Protein AF-A0A554JCH6-F1 (afdb_monomer_lite)

Sequence (199 aa):
MIERAHYLDRLASRLEIAEAVLRQELERRQPAADQSSRQFKAQNYGQGSTQPGQSQSGQSQTRQSPTSQSQSGQSQSGQSQLTNNRSTSQKLSINETIYGLMELNPGLRQMEPDLFKSLNQSYNGSKADLIFRLKLRYPALSEAEAKAEFVLLVSRYRAKRQEQRQAEYATKIQQAEAQGDIAAVKGLLAEFQNLLKAD

Secondary structure (DSSP, 8-state):
-HHHHHHHHHHHHHHHHHHHHHHHHHHHHS--TTSSSSSS-------------------------------------------------PPPPHHHHHHHHHHH-THHHHHSHHHHHHHHHHHGGGHHHHHHHHHHHSTT--HHHHHHHHHHHHHHHHHHHHHHHHHHHHHHHHHHHHTT-HHHHHHHHHHHHHHHHH-

Foldseek 3Di:
DVVVVVVVVVVVVVVVVVVVVVVVVVVVPPPPPPDPPPPPDDDDDDDDDDDDDDDDDDDDDDDDDDDDDDDDDDDDDDPPPPPPPPVPLVPDDLLLLLQLLCVVPVVVCVVPVPSNVVSCVVCVVVNVVSVVSNCVVDVDQDPVNSVVVNVVSVVVVVVVVLVVVVVVLVVQLVVCVVVVNPVSNVVSVVVNVVVVVVD

Radius of gyration: 29.89 Å; chains: 1; bounding box: 61×66×82 Å

Organism: NCBI:txid2017150

Structure (mmCIF, N/CA/C/O backbone):
data_AF-A0A554JCH6-F1
#
_entry.id   AF-A0A554JCH6-F1
#
loop_
_atom_site.group_PDB
_atom_site.id
_atom_site.type_symbol
_atom_site.label_atom_id
_atom_site.label_alt_id
_atom_site.label_comp_id
_atom_site.label_asym_id
_atom_site.label_entity_id
_atom_site.label_seq_id
_atom_site.pdbx_PDB_ins_code
_atom_site.Cartn_x
_atom_site.Cartn_y
_atom_site.Cartn_z
_atom_site.occupancy
_atom_site.B_iso_or_equiv
_atom_site.auth_seq_id
_atom_site.auth_comp_id
_atom_site.auth_asym_id
_atom_site.auth_atom_id
_atom_site.pdbx_PDB_model_num
ATOM 1 N N . MET A 1 1 ? -25.595 17.278 19.415 1.00 49.34 1 MET A N 1
ATOM 2 C CA . MET A 1 1 ? -25.016 17.790 18.144 1.00 49.34 1 MET A CA 1
ATOM 3 C C . MET A 1 1 ? -23.709 18.565 18.335 1.00 49.34 1 MET A C 1
ATOM 5 O O . MET A 1 1 ? -22.865 18.467 17.457 1.00 49.34 1 MET A O 1
ATOM 9 N N . ILE A 1 2 ? -23.501 19.275 19.452 1.00 50.19 2 ILE A N 1
ATOM 10 C CA . ILE A 1 2 ? -22.300 20.102 19.702 1.00 50.19 2 ILE A CA 1
ATOM 11 C C . ILE A 1 2 ? -21.003 19.266 19.833 1.00 50.19 2 ILE A C 1
ATOM 13 O O . ILE A 1 2 ? -19.959 19.661 19.326 1.00 50.19 2 ILE A O 1
ATOM 17 N N . GLU A 1 3 ? -21.061 18.051 20.389 1.00 46.12 3 GLU A N 1
ATOM 18 C CA . GLU A 1 3 ? -19.874 17.183 20.544 1.00 46.12 3 GLU A CA 1
ATOM 19 C C . GLU A 1 3 ? -19.289 16.671 19.219 1.00 46.12 3 GLU A C 1
ATOM 21 O O . GLU A 1 3 ? -18.076 16.504 19.097 1.00 46.12 3 GLU A O 1
ATOM 26 N N . ARG A 1 4 ? -20.126 16.490 18.188 1.00 42.38 4 ARG A N 1
ATOM 27 C CA . ARG A 1 4 ? -19.676 16.036 16.863 1.00 42.38 4 ARG A CA 1
ATOM 28 C C . ARG A 1 4 ? -18.858 17.111 16.145 1.00 42.38 4 ARG A C 1
ATOM 30 O O . ARG A 1 4 ? -17.897 16.777 15.462 1.00 42.38 4 ARG A O 1
ATOM 37 N N . ALA A 1 5 ? -19.203 18.385 16.335 1.00 44.19 5 ALA A N 1
ATOM 38 C CA . ALA A 1 5 ? -18.444 19.505 15.783 1.00 44.19 5 ALA A CA 1
ATOM 39 C C . ALA A 1 5 ? -17.058 19.607 16.442 1.00 44.19 5 ALA A C 1
ATOM 41 O O . ALA A 1 5 ? -16.053 19.660 15.744 1.00 44.19 5 ALA A O 1
ATOM 42 N N . HIS A 1 6 ? -16.984 19.492 17.772 1.00 49.53 6 HIS A N 1
ATOM 43 C CA . HIS A 1 6 ? -15.708 19.512 18.500 1.00 49.53 6 HIS A CA 1
ATOM 44 C C . HIS A 1 6 ? -14.815 18.288 18.251 1.00 49.53 6 HIS A C 1
ATOM 46 O O . HIS A 1 6 ? -13.602 18.354 18.470 1.00 49.53 6 HIS A O 1
ATOM 52 N N . TYR A 1 7 ? -15.394 17.160 17.839 1.00 48.16 7 TYR A N 1
ATOM 53 C CA . TYR A 1 7 ? -14.641 15.973 17.439 1.00 48.16 7 TYR A CA 1
ATOM 54 C C . TYR A 1 7 ? -14.037 16.131 16.036 1.00 48.16 7 TYR A C 1
ATOM 56 O O . TYR A 1 7 ? -12.866 15.813 15.832 1.00 48.16 7 TYR A O 1
ATOM 64 N N . LEU A 1 8 ? -14.806 16.683 15.091 1.00 49.38 8 LEU A N 1
ATOM 65 C CA . LEU A 1 8 ? -14.328 16.972 13.738 1.00 49.38 8 LEU A CA 1
ATOM 66 C C . LEU A 1 8 ? -13.255 18.068 13.730 1.00 49.38 8 LEU A C 1
ATOM 68 O O . LEU A 1 8 ? -12.258 17.910 13.034 1.00 49.38 8 LEU A O 1
ATOM 72 N N . ASP A 1 9 ? -13.389 19.096 14.571 1.00 53.50 9 ASP A N 1
ATOM 73 C CA . ASP A 1 9 ? -12.358 20.130 14.747 1.00 53.50 9 ASP A CA 1
ATOM 74 C C . ASP A 1 9 ? -11.046 19.546 15.288 1.00 53.50 9 ASP A C 1
ATOM 76 O O . ASP A 1 9 ? -9.964 19.832 14.781 1.00 53.50 9 ASP A O 1
ATOM 80 N N . ARG A 1 10 ? -11.123 18.644 16.276 1.00 62.31 10 ARG A N 1
ATOM 81 C CA . ARG A 1 10 ? -9.929 17.975 16.819 1.00 62.31 10 ARG A CA 1
ATOM 82 C C . ARG A 1 10 ? -9.265 17.034 15.816 1.00 62.31 10 ARG A C 1
ATOM 84 O O . ARG A 1 10 ? -8.045 16.878 15.853 1.00 62.31 10 ARG A O 1
ATOM 91 N N . LEU A 1 11 ? -10.040 16.406 14.933 1.00 58.53 11 LEU A N 1
ATOM 92 C CA . LEU A 1 11 ? -9.505 15.614 13.824 1.00 58.53 11 LEU A CA 1
ATOM 93 C C . LEU A 1 11 ? -8.851 16.501 12.762 1.00 58.53 11 LEU A C 1
ATOM 95 O O . LEU A 1 11 ? -7.755 16.173 12.315 1.00 58.53 11 LEU A O 1
ATOM 99 N N . ALA A 1 12 ? -9.469 17.632 12.419 1.00 57.91 12 ALA A N 1
ATOM 100 C CA . ALA A 1 12 ? -8.922 18.597 11.472 1.00 57.91 12 ALA A CA 1
ATOM 101 C C . ALA A 1 12 ? -7.589 19.182 11.967 1.00 57.91 12 ALA A C 1
ATOM 103 O O . ALA A 1 12 ? -6.601 19.124 11.240 1.00 57.91 12 ALA A O 1
ATOM 104 N N . SER A 1 13 ? -7.504 19.609 13.234 1.00 64.25 13 SER A N 1
ATOM 105 C CA . SER A 1 13 ? -6.241 20.097 13.813 1.00 64.25 13 SER A CA 1
ATOM 106 C C . SER A 1 13 ? -5.150 19.023 13.858 1.00 64.25 13 SER A C 1
ATOM 108 O O . SER A 1 13 ? -3.970 19.323 13.704 1.00 64.25 13 SER A O 1
ATOM 110 N N . ARG A 1 14 ? -5.509 17.747 14.050 1.00 60.59 14 ARG A N 1
ATOM 111 C CA . ARG A 1 14 ? -4.538 16.638 14.013 1.00 60.59 14 ARG A CA 1
ATOM 112 C C . ARG A 1 14 ? -4.030 16.347 12.601 1.00 60.59 14 ARG A C 1
ATOM 114 O O . ARG A 1 14 ? -2.859 16.009 12.449 1.00 60.59 14 ARG A O 1
ATOM 121 N N . LEU A 1 15 ? -4.890 16.492 11.596 1.00 59.75 15 LEU A N 1
ATOM 122 C CA . LEU A 1 15 ? -4.536 16.384 10.180 1.00 59.75 15 LEU A CA 1
ATOM 123 C C . LEU A 1 15 ? -3.612 17.524 9.742 1.00 59.75 15 LEU A C 1
ATOM 125 O O . LEU A 1 15 ? -2.615 17.270 9.076 1.00 59.75 15 LEU A O 1
ATOM 129 N N . GLU A 1 16 ? -3.885 18.747 10.188 1.00 64.69 16 GLU A N 1
ATOM 130 C CA . GLU A 1 16 ? -3.065 19.925 9.893 1.00 64.69 16 GLU A CA 1
ATOM 131 C C . GLU A 1 16 ? -1.655 19.812 10.502 1.00 64.69 16 GLU A C 1
ATOM 133 O O . GLU A 1 16 ? -0.655 20.086 9.837 1.00 64.69 16 GLU A O 1
ATOM 138 N N . ILE A 1 17 ? -1.547 19.300 11.735 1.00 64.56 17 ILE A N 1
ATOM 139 C CA . ILE A 1 17 ? -0.251 19.005 12.367 1.00 64.56 17 ILE A CA 1
ATOM 140 C C . ILE A 1 17 ? 0.496 17.907 11.596 1.00 64.56 17 ILE A C 1
ATOM 142 O O . ILE A 1 17 ? 1.704 18.017 11.385 1.00 64.56 17 ILE A O 1
ATOM 146 N N . ALA A 1 18 ? -0.204 16.860 11.149 1.00 54.81 18 ALA A N 1
ATOM 147 C CA . ALA A 1 18 ? 0.405 15.793 10.361 1.00 54.81 18 ALA A CA 1
ATOM 148 C C . ALA A 1 18 ? 0.919 16.306 9.005 1.00 54.81 18 ALA A C 1
ATOM 150 O O . ALA A 1 18 ? 2.037 15.971 8.620 1.00 54.81 18 ALA A O 1
ATOM 151 N N . GLU A 1 19 ? 0.164 17.169 8.317 1.00 64.88 19 GLU A N 1
ATOM 152 C CA . GLU A 1 19 ? 0.610 17.830 7.085 1.00 64.88 19 GLU A CA 1
ATOM 153 C C . GLU A 1 19 ? 1.825 18.735 7.313 1.00 64.88 19 GLU A C 1
ATOM 155 O O . GLU A 1 19 ? 2.757 18.716 6.507 1.00 64.88 19 GLU A O 1
ATOM 160 N N . ALA A 1 20 ? 1.856 19.495 8.411 1.00 65.00 20 ALA A N 1
ATOM 161 C CA . ALA A 1 20 ? 2.988 20.356 8.747 1.00 65.00 20 ALA A CA 1
ATOM 162 C C . ALA A 1 20 ? 4.275 19.546 8.978 1.00 65.00 20 ALA A C 1
ATOM 164 O O . ALA A 1 20 ? 5.337 19.910 8.471 1.00 65.00 20 ALA A O 1
ATOM 165 N N . VAL A 1 21 ? 4.175 18.408 9.670 1.00 64.44 21 VAL A N 1
ATOM 166 C CA . VAL A 1 21 ? 5.303 17.485 9.875 1.00 64.44 21 VAL A CA 1
ATOM 167 C C . VAL A 1 21 ? 5.759 16.871 8.549 1.00 64.44 21 VAL A C 1
ATOM 169 O O . VAL A 1 21 ? 6.958 16.789 8.287 1.00 64.44 21 VAL A O 1
ATOM 172 N N . LEU A 1 22 ? 4.822 16.495 7.676 1.00 58.88 22 LEU A N 1
ATOM 173 C CA . LEU A 1 22 ? 5.131 15.913 6.367 1.00 58.88 22 LEU A CA 1
ATOM 174 C C . LEU A 1 22 ? 5.808 16.927 5.432 1.00 58.88 22 LEU A C 1
ATOM 176 O O . LEU A 1 22 ? 6.749 16.570 4.724 1.00 58.88 22 LEU A O 1
ATOM 180 N N . ARG A 1 23 ? 5.387 18.199 5.469 1.00 65.88 23 ARG A N 1
ATOM 181 C CA . ARG A 1 23 ? 6.059 19.306 4.766 1.00 65.88 23 ARG A CA 1
ATOM 182 C C . ARG A 1 23 ? 7.461 19.558 5.308 1.00 65.88 23 ARG A C 1
ATOM 184 O O . ARG A 1 23 ? 8.392 19.664 4.518 1.00 65.88 23 ARG A O 1
ATOM 191 N N . GLN A 1 24 ? 7.626 19.581 6.629 1.00 59.53 24 GLN A N 1
ATOM 192 C CA . GLN A 1 24 ? 8.930 19.779 7.262 1.00 59.53 24 GLN A CA 1
ATOM 193 C C . GLN A 1 24 ? 9.909 18.642 6.926 1.00 59.53 24 GLN A C 1
ATOM 195 O O . GLN A 1 24 ? 11.095 18.877 6.699 1.00 59.53 24 GLN A O 1
ATOM 200 N N . GLU A 1 25 ? 9.419 17.406 6.848 1.00 58.97 25 GLU A N 1
ATOM 201 C CA . GLU A 1 25 ? 10.221 16.247 6.455 1.00 58.97 25 GLU A CA 1
ATOM 202 C C . GLU A 1 25 ? 10.538 16.245 4.948 1.00 58.97 25 GLU A C 1
ATOM 204 O O . GLU A 1 25 ? 11.639 15.868 4.547 1.00 58.97 25 GLU A O 1
ATOM 209 N N . LEU A 1 26 ? 9.622 16.728 4.101 1.00 60.12 26 LEU A N 1
ATOM 210 C CA . LEU A 1 26 ? 9.871 16.948 2.671 1.00 60.12 26 LEU A CA 1
ATOM 211 C C . LEU A 1 26 ? 10.917 18.043 2.422 1.00 60.12 26 LEU A C 1
ATOM 213 O O . LEU A 1 26 ? 11.788 17.857 1.576 1.00 60.12 26 LEU A O 1
ATOM 217 N N . GLU A 1 27 ? 10.879 19.142 3.176 1.00 65.62 27 GLU A N 1
ATOM 218 C CA . GLU A 1 27 ? 11.890 20.207 3.127 1.00 65.62 27 GLU A CA 1
ATOM 219 C C . GLU A 1 27 ? 13.260 19.712 3.607 1.00 65.62 27 GLU A C 1
ATOM 221 O O . GLU A 1 27 ? 14.276 20.020 2.990 1.00 65.62 27 GLU A O 1
ATOM 226 N N . ARG A 1 28 ? 13.303 18.869 4.647 1.00 62.00 28 ARG A N 1
ATOM 227 C CA . ARG A 1 28 ? 14.545 18.224 5.115 1.00 62.00 28 ARG A CA 1
ATOM 228 C C . ARG A 1 28 ? 15.130 17.222 4.123 1.00 62.00 28 ARG A C 1
ATOM 230 O O . ARG A 1 28 ? 16.330 16.960 4.160 1.00 62.00 28 ARG A O 1
ATOM 237 N N . ARG A 1 29 ? 14.291 16.639 3.264 1.00 54.31 29 ARG A N 1
ATOM 238 C CA . ARG A 1 29 ? 14.684 15.646 2.254 1.00 54.31 29 ARG A CA 1
ATOM 239 C C . ARG A 1 29 ? 14.951 16.242 0.876 1.00 54.31 29 ARG A C 1
ATOM 241 O O . ARG A 1 29 ? 15.409 15.505 0.004 1.00 54.31 29 ARG A O 1
ATOM 248 N N . GLN A 1 30 ? 14.719 17.540 0.664 1.00 44.84 30 GLN A N 1
ATOM 249 C CA . GLN A 1 30 ? 15.287 18.214 -0.498 1.00 44.84 30 GLN A CA 1
ATOM 250 C C . GLN A 1 30 ? 16.807 18.310 -0.298 1.00 44.84 30 GLN A C 1
ATOM 252 O O . GLN A 1 30 ? 17.257 18.927 0.669 1.00 44.84 30 GLN A O 1
ATOM 257 N N . PRO A 1 31 ? 17.633 17.699 -1.168 1.00 45.41 31 PRO A N 1
ATOM 258 C CA . PRO A 1 31 ? 19.061 17.959 -1.132 1.00 45.41 31 PRO A CA 1
ATOM 259 C C . PRO A 1 31 ? 19.278 19.451 -1.389 1.00 45.41 31 PRO A C 1
ATOM 261 O O . PRO A 1 31 ? 18.594 20.040 -2.227 1.00 45.41 31 PRO A O 1
ATOM 264 N N . ALA A 1 32 ? 20.236 20.047 -0.681 1.00 47.03 32 ALA A N 1
ATOM 265 C CA . ALA A 1 32 ? 20.729 21.400 -0.908 1.00 47.03 32 ALA A CA 1
ATOM 266 C C . ALA A 1 32 ? 21.364 21.519 -2.307 1.00 47.03 32 ALA A C 1
ATOM 268 O O . ALA A 1 32 ? 22.576 21.627 -2.462 1.00 47.03 32 ALA A O 1
ATOM 269 N N . ALA A 1 33 ? 20.545 21.480 -3.349 1.00 44.91 33 ALA A N 1
ATOM 270 C CA . ALA A 1 33 ? 20.934 21.713 -4.724 1.00 44.91 33 ALA A CA 1
ATOM 271 C C . ALA A 1 33 ? 20.743 23.196 -5.055 1.00 44.91 33 ALA A C 1
ATOM 273 O O . ALA A 1 33 ? 20.088 23.511 -6.035 1.00 44.91 33 ALA A O 1
ATOM 274 N N . ASP A 1 34 ? 21.260 24.107 -4.218 1.00 48.03 34 ASP A N 1
ATOM 275 C CA . ASP A 1 34 ? 21.338 25.523 -4.608 1.00 48.03 34 ASP A CA 1
ATOM 276 C C . ASP A 1 34 ? 22.310 26.395 -3.789 1.00 48.03 34 ASP A C 1
ATOM 278 O O . ASP A 1 34 ? 22.085 27.588 -3.588 1.00 48.03 34 ASP A O 1
ATOM 282 N N . GLN A 1 35 ? 23.436 25.837 -3.323 1.00 42.41 35 GLN A N 1
ATOM 283 C CA . GLN A 1 35 ? 24.509 26.664 -2.734 1.00 42.41 35 GLN A CA 1
ATOM 284 C C . GLN A 1 35 ? 25.895 26.524 -3.378 1.00 42.41 35 GLN A C 1
ATOM 286 O O . GLN A 1 35 ? 26.780 27.312 -3.056 1.00 42.41 35 GLN A O 1
ATOM 291 N N . SER A 1 36 ? 26.096 25.642 -4.363 1.00 38.41 36 SER A N 1
ATOM 292 C CA . SER A 1 36 ? 27.408 25.508 -5.031 1.00 38.41 36 SER A CA 1
ATOM 293 C C . SER A 1 36 ? 27.549 26.241 -6.372 1.00 38.41 36 SER A C 1
ATOM 295 O O . SER A 1 36 ? 28.627 26.208 -6.957 1.00 38.41 36 SER A O 1
ATOM 297 N N . SER A 1 37 ? 26.531 26.971 -6.844 1.00 40.47 37 SER A N 1
ATOM 298 C CA . SER A 1 37 ? 26.585 27.651 -8.156 1.00 40.47 37 SER A CA 1
ATOM 299 C C . SER A 1 37 ? 26.786 29.173 -8.104 1.00 40.47 37 SER A C 1
ATOM 301 O O . SER A 1 37 ? 26.811 29.813 -9.152 1.00 40.47 37 SER A O 1
ATOM 303 N N . ARG A 1 38 ? 26.970 29.789 -6.923 1.00 42.91 38 ARG A N 1
ATOM 304 C CA . ARG A 1 38 ? 27.148 31.257 -6.793 1.00 42.91 38 ARG A CA 1
ATOM 305 C C . ARG A 1 38 ? 28.547 31.725 -6.379 1.00 42.91 38 ARG A C 1
ATOM 307 O O . ARG A 1 38 ? 28.681 32.850 -5.910 1.00 42.91 38 ARG A O 1
ATOM 314 N N . GLN A 1 39 ? 29.593 30.913 -6.556 1.00 42.75 39 GLN A N 1
ATOM 315 C CA . GLN A 1 39 ? 30.952 31.326 -6.161 1.00 42.75 39 GLN A CA 1
ATOM 316 C C . GLN A 1 39 ? 32.048 31.246 -7.226 1.00 42.75 39 GLN A C 1
ATOM 318 O O . GLN A 1 39 ? 33.177 31.626 -6.941 1.00 42.75 39 GLN A O 1
ATOM 323 N N . PHE A 1 40 ? 31.739 30.898 -8.476 1.00 41.53 40 PHE A N 1
ATOM 324 C CA . PHE A 1 40 ? 32.722 30.998 -9.558 1.00 41.53 40 PHE A CA 1
ATOM 325 C C . PHE A 1 40 ? 32.129 31.651 -10.802 1.00 41.53 40 PHE A C 1
ATOM 327 O O . PHE A 1 40 ? 31.588 30.972 -11.668 1.00 41.53 40 PHE A O 1
ATOM 334 N N . LYS A 1 41 ? 32.250 32.984 -10.860 1.00 41.62 41 LYS A N 1
ATOM 335 C CA . LYS A 1 41 ? 32.595 33.811 -12.039 1.00 41.62 41 LYS A CA 1
ATOM 336 C C . LYS A 1 41 ? 32.189 35.264 -11.783 1.00 41.62 41 LYS A C 1
ATOM 338 O O . LYS A 1 41 ? 31.263 35.796 -12.380 1.00 41.62 41 LYS A O 1
ATOM 343 N N . ALA A 1 42 ? 32.923 35.918 -10.890 1.00 41.62 42 ALA A N 1
ATOM 344 C CA . ALA A 1 42 ? 33.046 37.366 -10.900 1.00 41.62 42 ALA A CA 1
ATOM 345 C C . ALA A 1 42 ? 34.483 37.678 -11.308 1.00 41.62 42 ALA A C 1
ATOM 347 O O . ALA A 1 42 ? 35.349 37.790 -10.451 1.00 41.62 42 ALA A O 1
ATOM 348 N N . GLN A 1 43 ? 34.738 37.721 -12.615 1.00 41.22 43 GLN A N 1
ATOM 349 C CA . GLN A 1 43 ? 35.812 38.513 -13.207 1.00 41.22 43 GLN A CA 1
ATOM 350 C C . GLN A 1 43 ? 35.705 38.487 -14.735 1.00 41.22 43 GLN A C 1
ATOM 352 O O . GLN A 1 43 ? 35.534 37.434 -15.343 1.00 41.22 43 GLN A O 1
ATOM 357 N N . ASN A 1 44 ? 35.895 39.679 -15.293 1.00 38.28 44 ASN A N 1
ATOM 358 C CA . ASN A 1 44 ? 36.247 40.013 -16.669 1.00 38.28 44 ASN A CA 1
ATOM 359 C C . ASN A 1 44 ? 35.161 40.353 -17.708 1.00 38.28 44 ASN A C 1
ATOM 361 O O . ASN A 1 44 ? 34.618 39.502 -18.398 1.00 38.28 44 ASN A O 1
ATOM 365 N N . TYR A 1 45 ? 35.052 41.684 -17.853 1.00 37.53 45 TYR A N 1
ATOM 366 C CA . TYR A 1 45 ? 34.962 42.517 -19.056 1.00 37.53 45 TYR A CA 1
ATOM 367 C C . TYR A 1 45 ? 33.702 42.494 -19.922 1.00 37.53 45 TYR A C 1
ATOM 369 O O . TYR A 1 45 ? 33.377 41.518 -20.582 1.00 37.53 45 TYR A O 1
ATOM 377 N N . GLY A 1 46 ? 33.168 43.705 -20.106 1.00 34.25 46 GLY A N 1
ATOM 378 C CA . GLY A 1 46 ? 33.127 44.244 -21.465 1.00 34.25 46 GLY A CA 1
ATOM 379 C C . GLY A 1 46 ? 31.778 44.785 -21.905 1.00 34.25 46 GLY A C 1
ATOM 380 O O . GLY A 1 46 ? 30.944 44.057 -22.417 1.00 34.25 46 GLY A O 1
ATOM 381 N N . GLN A 1 47 ? 31.615 46.089 -21.696 1.00 35.31 47 GLN A N 1
ATOM 382 C CA . GLN A 1 47 ? 30.973 47.064 -22.582 1.00 35.31 47 GLN A CA 1
ATOM 383 C C . GLN A 1 47 ? 30.183 46.539 -23.800 1.00 35.31 47 GLN A C 1
ATOM 385 O O . GLN A 1 47 ? 30.744 45.991 -24.739 1.00 35.31 47 GLN A O 1
ATOM 390 N N . GLY A 1 48 ? 28.886 46.860 -23.795 1.00 34.34 48 GLY A N 1
ATOM 391 C CA . GLY A 1 48 ? 28.230 47.726 -24.783 1.00 34.34 48 GLY A CA 1
ATOM 392 C C . GLY A 1 48 ? 28.399 47.433 -26.276 1.00 34.34 48 GLY A C 1
ATOM 393 O O . GLY A 1 48 ? 29.468 47.636 -26.836 1.00 34.34 48 GLY A O 1
ATOM 394 N N . SER A 1 49 ? 27.282 47.165 -26.958 1.00 39.56 49 SER A N 1
ATOM 395 C CA . SER A 1 49 ? 26.643 48.073 -27.938 1.00 39.56 49 SER A CA 1
ATOM 396 C C . SER A 1 49 ? 25.649 47.311 -28.841 1.00 39.56 49 SER A C 1
ATOM 398 O O . SER A 1 49 ? 25.927 46.192 -29.241 1.00 39.56 49 SER A O 1
ATOM 400 N N . THR A 1 50 ? 24.477 47.935 -29.080 1.00 39.94 50 THR A N 1
ATOM 401 C CA . THR A 1 50 ? 23.646 47.977 -30.323 1.00 39.94 50 THR A CA 1
ATOM 402 C C . THR A 1 50 ? 23.456 46.693 -31.159 1.00 39.94 50 THR A C 1
ATOM 404 O O . THR A 1 50 ? 24.420 46.042 -31.513 1.00 39.94 50 THR A O 1
ATOM 407 N N . GLN A 1 51 ? 22.283 46.288 -31.661 1.00 38.94 51 GLN A N 1
ATOM 408 C CA . GLN A 1 51 ? 21.150 47.006 -32.271 1.00 38.94 51 GLN A CA 1
ATOM 409 C C . GLN A 1 51 ? 20.040 45.960 -32.598 1.00 38.94 51 GLN A C 1
ATOM 411 O O . GLN A 1 51 ? 20.337 44.765 -32.625 1.00 38.94 51 GLN A O 1
ATOM 416 N N . PRO A 1 52 ? 18.787 46.364 -32.894 1.00 50.12 52 PRO A N 1
ATOM 417 C CA . PRO A 1 52 ? 17.698 45.467 -33.281 1.00 50.12 52 PRO A CA 1
ATOM 418 C C . PRO A 1 52 ? 17.553 45.367 -34.808 1.00 50.12 52 PRO A C 1
ATOM 420 O O . PRO A 1 52 ? 17.828 46.329 -35.526 1.00 50.12 52 PRO A O 1
ATOM 423 N N . GLY A 1 53 ? 17.037 44.247 -35.323 1.00 32.94 53 GLY A N 1
ATOM 424 C CA . GLY A 1 53 ? 16.684 44.194 -36.739 1.00 32.94 53 GLY A CA 1
ATOM 425 C C . GLY A 1 53 ? 16.195 42.853 -37.279 1.00 32.94 53 GLY A C 1
ATOM 426 O O . GLY A 1 53 ? 16.923 41.872 -37.279 1.00 32.94 53 GLY A O 1
ATOM 427 N N . GLN A 1 54 ? 15.003 42.934 -37.870 1.00 37.34 54 GLN A N 1
ATOM 428 C CA . GLN A 1 54 ? 14.553 42.233 -39.078 1.00 37.34 54 GLN A CA 1
ATOM 429 C C . GLN A 1 54 ? 13.876 40.858 -38.959 1.00 37.34 54 GLN A C 1
ATOM 431 O O . GLN A 1 54 ? 14.473 39.791 -38.894 1.00 37.34 54 GLN A O 1
ATOM 436 N N . SER A 1 55 ? 12.550 40.967 -39.044 1.00 45.69 55 SER A N 1
ATOM 437 C CA . SER A 1 55 ? 11.590 40.175 -39.812 1.00 45.69 55 SER A CA 1
ATOM 438 C C . SER A 1 55 ? 12.159 39.271 -40.914 1.00 45.69 55 SER A C 1
ATOM 440 O O . SER A 1 55 ? 12.876 39.748 -41.789 1.00 45.69 55 SER A O 1
ATOM 442 N N . GLN A 1 56 ? 11.633 38.046 -41.016 1.00 40.34 56 GLN A N 1
ATOM 443 C CA . GLN A 1 56 ? 11.236 37.497 -42.314 1.00 40.34 56 GLN A CA 1
ATOM 444 C C . GLN A 1 56 ? 10.140 36.434 -42.176 1.00 40.34 56 GLN A C 1
ATOM 446 O O . GLN A 1 56 ? 10.274 35.423 -41.494 1.00 40.34 56 GLN A O 1
ATOM 451 N N . SER A 1 57 ? 9.031 36.725 -42.846 1.00 45.59 57 SER A N 1
ATOM 452 C CA . SER A 1 57 ? 7.926 35.842 -43.195 1.00 45.59 57 SER A CA 1
ATOM 453 C C . SER A 1 57 ? 8.353 34.799 -44.232 1.00 45.59 57 SER A C 1
ATOM 455 O O . SER A 1 57 ? 9.020 35.151 -45.202 1.00 45.59 57 SER A O 1
ATOM 457 N N . GLY A 1 58 ? 7.873 33.561 -44.096 1.00 37.03 58 GLY A N 1
ATOM 458 C CA . GLY A 1 58 ? 8.004 32.511 -45.108 1.00 37.03 58 GLY A CA 1
ATOM 459 C C . GLY A 1 58 ? 6.755 31.633 -45.141 1.00 37.03 58 GLY A C 1
ATOM 460 O O . GLY A 1 58 ? 6.401 31.007 -44.150 1.00 37.03 58 GLY A O 1
ATOM 461 N N . GLN A 1 59 ? 6.063 31.676 -46.273 1.00 36.72 59 GLN A N 1
ATOM 462 C CA . GLN A 1 59 ? 4.735 31.146 -46.566 1.00 36.72 59 GLN A CA 1
ATOM 463 C C . GLN A 1 59 ? 4.675 29.622 -46.795 1.00 36.72 59 GLN A C 1
ATOM 465 O O . GLN A 1 59 ? 5.613 29.027 -47.308 1.00 36.72 59 GLN A O 1
ATOM 470 N N . SER A 1 60 ? 3.489 29.075 -46.497 1.00 41.19 60 SER A N 1
ATOM 471 C CA . SER A 1 60 ? 2.665 28.127 -47.277 1.00 41.19 60 SER A CA 1
ATOM 472 C C . SER A 1 60 ? 3.291 26.885 -47.930 1.00 41.19 60 SER A C 1
ATOM 474 O O . SER A 1 60 ? 4.105 27.009 -48.834 1.00 41.19 60 SER A O 1
ATOM 476 N N . GLN A 1 61 ? 2.679 25.714 -47.687 1.00 42.09 61 GLN A N 1
ATOM 477 C CA . GLN A 1 61 ? 2.058 24.926 -48.767 1.00 42.09 61 GLN A CA 1
ATOM 478 C C . GLN A 1 61 ? 1.080 23.855 -48.252 1.00 42.09 61 GLN A C 1
ATOM 480 O O . GLN A 1 61 ? 1.383 23.017 -47.410 1.00 42.09 61 GLN A O 1
ATOM 485 N N . THR A 1 62 ? -0.129 23.945 -48.796 1.00 44.19 62 THR A N 1
ATOM 486 C CA . THR A 1 62 ? -1.244 22.996 -48.797 1.00 44.19 62 THR A CA 1
ATOM 487 C C . THR A 1 62 ? -0.996 21.817 -49.744 1.00 44.19 62 THR A C 1
ATOM 489 O O . THR A 1 62 ? -0.198 21.950 -50.670 1.00 44.19 62 THR A O 1
ATOM 492 N N . ARG A 1 63 ? -1.824 20.763 -49.576 1.00 40.50 63 ARG A N 1
ATOM 493 C CA . ARG A 1 63 ? -2.247 19.672 -50.504 1.00 40.50 63 ARG A CA 1
ATOM 494 C C . ARG A 1 63 ? -1.938 18.292 -49.896 1.00 40.50 63 ARG A C 1
ATOM 496 O O . ARG A 1 63 ? -0.909 18.131 -49.270 1.00 40.50 63 ARG A O 1
ATOM 503 N N . GLN A 1 64 ? -2.740 17.237 -50.016 1.00 38.72 64 GLN A N 1
ATOM 504 C CA . GLN A 1 64 ? -4.023 16.971 -50.667 1.00 38.72 64 GLN A CA 1
ATOM 505 C C . GLN A 1 64 ? -4.513 15.615 -50.123 1.00 38.72 64 GLN A C 1
ATOM 507 O O . GLN A 1 64 ? -3.718 14.692 -49.965 1.00 38.72 64 GLN A O 1
ATOM 512 N N . SER A 1 65 ? -5.812 15.479 -49.871 1.00 46.12 65 SER A N 1
ATOM 513 C CA . SER A 1 65 ? -6.485 14.180 -49.767 1.00 46.12 65 SER A CA 1
ATOM 514 C C . SER A 1 65 ? -6.631 13.558 -51.160 1.00 46.12 65 SER A C 1
ATOM 516 O O . SER A 1 65 ? -6.755 14.296 -52.142 1.00 46.12 65 SER A O 1
ATOM 518 N N . PRO A 1 66 ? -6.747 12.226 -51.244 1.00 50.12 66 PRO A N 1
ATOM 519 C CA . PRO A 1 66 ? -7.796 11.679 -52.094 1.00 50.12 66 PRO A CA 1
ATOM 520 C C . PRO A 1 66 ? -8.600 10.571 -51.407 1.00 50.12 66 PRO A C 1
ATOM 522 O O . PRO A 1 66 ? -8.079 9.577 -50.908 1.00 50.12 66 PRO A O 1
ATOM 525 N N . THR A 1 67 ? -9.912 10.764 -51.453 1.00 42.91 67 THR A N 1
ATOM 526 C CA . THR A 1 67 ? -10.959 9.751 -51.320 1.00 42.91 67 THR A CA 1
ATOM 527 C C . THR A 1 67 ? -11.110 9.014 -52.655 1.00 42.91 67 THR A C 1
ATOM 529 O O . THR A 1 67 ? -11.072 9.683 -53.686 1.00 42.91 67 THR A O 1
ATOM 532 N N . SER A 1 68 ? -11.339 7.692 -52.645 1.00 41.84 68 SER A N 1
ATOM 533 C CA . SER A 1 68 ? -12.256 6.917 -53.529 1.00 41.84 68 SER A CA 1
ATOM 534 C C . SER A 1 68 ? -12.036 5.412 -53.285 1.00 41.84 68 SER A C 1
ATOM 536 O O . SER A 1 68 ? -10.912 4.939 -53.359 1.00 41.84 68 SER A O 1
ATOM 538 N N . GLN A 1 69 ? -13.016 4.703 -52.719 1.00 38.22 69 GLN A N 1
ATOM 539 C CA . GLN A 1 69 ? -14.057 3.886 -53.381 1.00 38.22 69 GLN A CA 1
ATOM 540 C C . GLN A 1 69 ? -13.739 2.375 -53.410 1.00 38.22 69 GLN A C 1
ATOM 542 O O . GLN A 1 69 ? -12.882 1.903 -54.141 1.00 38.22 69 GLN A O 1
ATOM 547 N N . SER A 1 70 ? -14.506 1.659 -52.584 1.00 43.69 70 SER A N 1
ATOM 548 C CA . SER A 1 70 ? -15.234 0.405 -52.825 1.00 43.69 70 SER A CA 1
ATOM 549 C C . SER A 1 70 ? -14.671 -0.666 -53.769 1.00 43.69 70 SER A C 1
ATOM 551 O O . SER A 1 70 ? -14.703 -0.517 -54.987 1.00 43.69 70 SER A O 1
ATOM 553 N N . GLN A 1 71 ? -14.438 -1.859 -53.209 1.00 38.28 71 GLN A N 1
ATOM 554 C CA . GLN A 1 71 ? -14.748 -3.108 -53.903 1.00 38.28 71 GLN A CA 1
ATOM 555 C C . GLN A 1 71 ? -15.265 -4.165 -52.919 1.00 38.28 71 GLN A C 1
ATOM 557 O O . GLN A 1 71 ? -14.617 -4.525 -51.939 1.00 38.28 71 GLN A O 1
ATOM 562 N N . SER A 1 72 ? -16.486 -4.617 -53.182 1.00 47.12 72 SER A N 1
ATOM 563 C CA . SER A 1 72 ? -17.146 -5.771 -52.587 1.00 47.12 72 SER A CA 1
ATOM 564 C C . SER A 1 72 ? -16.501 -7.067 -53.077 1.00 47.12 72 SER A C 1
ATOM 566 O O . SER A 1 72 ? -16.437 -7.298 -54.283 1.00 47.12 72 SER A O 1
ATOM 568 N N . GLY A 1 73 ? -16.099 -7.931 -52.147 1.00 36.22 73 GLY A N 1
ATOM 569 C CA . GLY A 1 73 ? -15.652 -9.296 -52.413 1.00 36.22 73 GLY A CA 1
ATOM 570 C C . GLY A 1 73 ? -16.132 -10.211 -51.294 1.00 36.22 73 GLY A C 1
ATOM 571 O O . GLY A 1 73 ? -15.637 -10.160 -50.173 1.00 36.22 73 GLY A O 1
ATOM 572 N N . GLN A 1 74 ? -17.164 -10.986 -51.600 1.00 39.47 74 GLN A N 1
ATOM 573 C CA . GLN A 1 74 ? -17.810 -11.958 -50.730 1.00 39.47 74 GLN A CA 1
ATOM 574 C C . GLN A 1 74 ? -17.003 -13.269 -50.721 1.00 39.47 74 GLN A C 1
ATOM 576 O O . GLN A 1 74 ? -16.501 -13.684 -51.763 1.00 39.47 74 GLN A O 1
ATOM 581 N N . SER A 1 75 ? -17.029 -13.959 -49.575 1.00 39.44 75 SER A N 1
ATOM 582 C CA . SER A 1 75 ? -16.729 -15.392 -49.370 1.00 39.44 75 SER A CA 1
ATOM 583 C C . SER A 1 75 ? -15.274 -15.783 -49.073 1.00 39.44 75 SER A C 1
ATOM 585 O O . SER A 1 75 ? -14.488 -16.034 -49.973 1.00 39.44 75 SER A O 1
ATOM 587 N N . GLN A 1 76 ? -14.955 -16.010 -47.796 1.00 39.78 76 GLN A N 1
ATOM 588 C CA . GLN A 1 76 ? -14.877 -17.371 -47.245 1.00 39.78 76 GLN A CA 1
ATOM 589 C C . GLN A 1 76 ? -14.647 -17.324 -45.730 1.00 39.78 76 GLN A C 1
ATOM 591 O O . GLN A 1 76 ? -13.876 -16.534 -45.194 1.00 39.78 76 GLN A O 1
ATOM 596 N N . SER A 1 77 ? -15.388 -18.188 -45.053 1.00 46.22 77 SER A N 1
ATOM 597 C CA . SER A 1 77 ? -15.381 -18.476 -43.628 1.00 46.22 77 SER A CA 1
ATOM 598 C C . SER A 1 77 ? -13.999 -18.908 -43.130 1.00 46.22 77 SER A C 1
ATOM 600 O O . SER A 1 77 ? -13.679 -20.092 -43.097 1.00 46.22 77 SER A O 1
ATOM 602 N N . GLY A 1 78 ? -13.200 -17.941 -42.694 1.00 34.78 78 GLY A N 1
ATOM 603 C CA . GLY A 1 78 ? -12.159 -18.137 -41.696 1.00 34.78 78 GLY A CA 1
ATOM 604 C C . GLY A 1 78 ? -12.671 -17.538 -40.399 1.00 34.78 78 GLY A C 1
ATOM 605 O O . GLY A 1 78 ? -12.664 -16.320 -40.236 1.00 34.78 78 GLY A O 1
ATOM 606 N N . GLN A 1 79 ? -13.171 -18.382 -39.501 1.00 37.38 79 GLN A N 1
ATOM 607 C CA . GLN A 1 79 ? -13.597 -18.015 -38.155 1.00 37.38 79 GLN A CA 1
ATOM 608 C C . GLN A 1 79 ? -12.358 -17.650 -37.317 1.00 37.38 79 GLN A C 1
ATOM 610 O O . GLN A 1 79 ? -12.023 -18.316 -36.345 1.00 37.38 79 GLN A O 1
ATOM 615 N N . SER A 1 80 ? -11.655 -16.583 -37.699 1.00 38.00 80 SER A N 1
ATOM 616 C CA . SER A 1 80 ? -10.804 -15.849 -36.778 1.00 38.00 80 SER A CA 1
ATOM 617 C C . SER A 1 80 ? -11.754 -15.194 -35.797 1.00 38.00 80 SER A C 1
ATOM 619 O O . SER A 1 80 ? -12.356 -14.157 -36.082 1.00 38.00 80 SER A O 1
ATOM 621 N N . GLN A 1 81 ? -11.923 -15.845 -34.647 1.00 41.09 81 GLN A N 1
ATOM 622 C CA . GLN A 1 81 ? -12.318 -15.189 -33.414 1.00 41.09 81 GLN A CA 1
ATOM 623 C C . GLN A 1 81 ? -11.312 -14.059 -33.168 1.00 41.09 81 GLN A C 1
ATOM 625 O O . GLN A 1 81 ? -10.355 -14.195 -32.413 1.00 41.09 81 GLN A O 1
ATOM 630 N N . LEU A 1 82 ? -11.529 -12.922 -33.829 1.00 38.53 82 LEU A N 1
ATOM 631 C CA . LEU A 1 82 ? -11.132 -11.629 -33.318 1.00 38.53 82 LEU A CA 1
ATOM 632 C C . LEU A 1 82 ? -11.981 -11.465 -32.068 1.00 38.53 82 LEU A C 1
ATOM 634 O O . LEU A 1 82 ? -13.094 -10.942 -32.095 1.00 38.53 82 LEU A O 1
ATOM 638 N N . THR A 1 83 ? -11.475 -12.048 -30.981 1.00 38.12 83 THR A N 1
ATOM 639 C CA . THR A 1 83 ? -11.892 -11.741 -29.629 1.00 38.12 83 THR A CA 1
ATOM 640 C C . THR A 1 83 ? -12.050 -10.238 -29.586 1.00 38.12 83 THR A C 1
ATOM 642 O O . THR A 1 83 ? -11.112 -9.509 -29.915 1.00 38.12 83 THR A O 1
ATOM 645 N N . ASN A 1 84 ? -13.262 -9.793 -29.263 1.00 30.89 84 ASN A N 1
ATOM 646 C CA . ASN A 1 84 ? -13.552 -8.418 -28.924 1.00 30.89 84 ASN A CA 1
ATOM 647 C C . ASN A 1 84 ? -12.557 -7.994 -27.839 1.00 30.89 84 ASN A C 1
ATOM 649 O O . ASN A 1 84 ? -12.849 -8.092 -26.650 1.00 30.89 84 ASN A O 1
ATOM 653 N N . ASN A 1 85 ? -11.391 -7.493 -28.250 1.00 38.12 85 ASN A N 1
ATOM 654 C CA . ASN A 1 85 ? -10.485 -6.705 -27.442 1.00 38.12 85 ASN A CA 1
ATOM 655 C C . ASN A 1 85 ? -11.171 -5.350 -27.244 1.00 38.12 85 ASN A C 1
ATOM 657 O O . ASN A 1 85 ? -10.660 -4.292 -27.600 1.00 38.12 85 ASN A O 1
ATOM 661 N N . ARG A 1 86 ? -12.320 -5.365 -26.558 1.00 37.06 86 ARG A N 1
ATOM 662 C CA . ARG A 1 86 ? -12.513 -4.413 -25.476 1.00 37.06 86 ARG A CA 1
ATOM 663 C C . ARG A 1 86 ? -11.459 -4.775 -24.446 1.00 37.06 86 ARG A C 1
ATOM 665 O O . ARG A 1 86 ? -11.747 -5.390 -23.426 1.00 37.06 86 ARG A O 1
ATOM 672 N N . SER A 1 87 ? -10.223 -4.392 -24.749 1.00 45.28 87 SER A N 1
ATOM 673 C CA . SER A 1 87 ? -9.202 -4.158 -23.760 1.00 45.28 87 SER A CA 1
ATOM 674 C C . SER A 1 87 ? -9.790 -3.063 -22.888 1.00 45.28 87 SER A C 1
ATOM 676 O O . SER A 1 87 ? -9.567 -1.873 -23.099 1.00 45.28 87 SER A O 1
ATOM 678 N N . THR A 1 88 ? -10.594 -3.457 -21.903 1.00 44.31 88 THR A N 1
ATOM 679 C CA . THR A 1 88 ? -10.577 -2.786 -20.622 1.00 44.31 88 THR A CA 1
ATOM 680 C C . THR A 1 88 ? -9.111 -2.825 -20.244 1.00 44.31 88 THR A C 1
ATOM 682 O O . THR A 1 88 ? -8.636 -3.815 -19.692 1.00 44.31 88 THR A O 1
ATOM 685 N N . SER A 1 89 ? -8.355 -1.810 -20.670 1.00 54.91 89 SER A N 1
ATOM 686 C CA . SER A 1 89 ? -6.991 -1.573 -20.237 1.00 54.91 89 SER A CA 1
ATOM 687 C C . SER A 1 89 ? -7.134 -1.214 -18.770 1.00 54.91 89 SER A C 1
ATOM 689 O O . SER A 1 89 ? -7.130 -0.042 -18.395 1.00 54.91 89 SER A O 1
ATOM 691 N N . GLN A 1 90 ? -7.428 -2.233 -17.959 1.00 65.19 90 GLN A N 1
ATOM 692 C CA . GLN A 1 90 ? -7.626 -2.110 -16.539 1.00 65.19 90 GLN A CA 1
ATOM 693 C C . GLN A 1 90 ? -6.335 -1.495 -16.054 1.00 65.19 90 GLN A C 1
ATOM 695 O O . GLN A 1 90 ? -5.239 -2.029 -16.259 1.00 65.19 90 GLN A O 1
ATOM 700 N N . LYS A 1 91 ? -6.477 -0.290 -15.522 1.00 81.62 91 LYS A N 1
ATOM 701 C CA . LYS A 1 91 ? -5.371 0.461 -14.971 1.00 81.62 91 LYS A CA 1
ATOM 702 C C . LYS A 1 91 ? -4.721 -0.433 -13.919 1.00 81.62 91 LYS A C 1
ATOM 704 O O . LYS A 1 91 ? -5.408 -0.868 -13.000 1.00 81.62 91 LYS A O 1
ATOM 709 N N . LEU A 1 92 ? -3.429 -0.722 -14.083 1.00 87.06 92 LEU A N 1
ATOM 710 C CA . LEU A 1 92 ? -2.668 -1.448 -13.068 1.00 87.06 92 LEU A CA 1
ATOM 711 C C . LEU A 1 92 ? -2.828 -0.719 -11.732 1.00 87.06 92 LEU A C 1
ATOM 713 O O . LEU A 1 92 ? -2.699 0.512 -11.666 1.00 87.06 92 LEU A O 1
ATOM 717 N N . SER A 1 93 ? -3.120 -1.480 -10.685 1.00 92.56 93 SER A N 1
ATOM 718 C CA . SER A 1 93 ? -3.104 -0.998 -9.313 1.00 92.56 93 SER A CA 1
ATOM 719 C C . SER A 1 93 ? -1.698 -0.533 -8.924 1.00 92.56 93 SER A C 1
ATOM 721 O O . SER A 1 93 ? -0.702 -0.831 -9.590 1.00 92.56 93 SER A O 1
ATOM 723 N N . ILE A 1 94 ? -1.605 0.209 -7.817 1.00 92.56 94 ILE A N 1
ATOM 724 C CA . ILE A 1 94 ? -0.318 0.672 -7.281 1.00 92.56 94 ILE A CA 1
ATOM 725 C C . ILE A 1 94 ? 0.601 -0.529 -7.009 1.00 92.56 94 ILE A C 1
ATOM 727 O O . ILE A 1 94 ? 1.750 -0.514 -7.432 1.00 92.56 94 ILE A O 1
ATOM 731 N N . ASN A 1 95 ? 0.077 -1.596 -6.400 1.00 95.00 95 ASN A N 1
ATOM 732 C CA . ASN A 1 95 ? 0.851 -2.791 -6.051 1.00 95.00 95 ASN A CA 1
ATOM 733 C C . ASN A 1 95 ? 1.371 -3.530 -7.289 1.00 95.00 95 ASN A C 1
ATOM 735 O O . ASN A 1 95 ? 2.545 -3.885 -7.343 1.00 95.00 95 ASN A O 1
ATOM 739 N N . GLU A 1 96 ? 0.516 -3.714 -8.297 1.00 94.56 96 GLU A N 1
ATOM 740 C CA . GLU A 1 96 ? 0.903 -4.323 -9.574 1.00 94.56 96 GLU A CA 1
ATOM 741 C C . GLU A 1 96 ? 1.965 -3.488 -10.301 1.00 94.56 96 GLU A C 1
ATOM 743 O O . GLU A 1 96 ? 2.910 -4.037 -10.865 1.00 94.56 96 GLU A O 1
ATOM 748 N N . THR A 1 97 ? 1.838 -2.158 -10.254 1.00 94.00 97 THR A N 1
ATOM 749 C CA . THR A 1 97 ? 2.805 -1.239 -10.870 1.00 94.00 97 THR A CA 1
ATOM 750 C C . THR A 1 97 ? 4.155 -1.300 -10.149 1.00 94.00 97 THR A C 1
ATOM 752 O O . THR A 1 97 ? 5.183 -1.437 -10.805 1.00 94.00 97 THR A O 1
ATOM 755 N N . ILE A 1 98 ? 4.165 -1.276 -8.809 1.00 95.38 98 ILE A N 1
ATOM 756 C CA . ILE A 1 98 ? 5.385 -1.411 -7.993 1.00 95.38 98 ILE A CA 1
ATOM 757 C C . ILE A 1 98 ? 6.082 -2.744 -8.283 1.00 95.38 98 ILE A C 1
ATOM 759 O O . ILE A 1 98 ? 7.279 -2.756 -8.568 1.00 95.38 98 ILE A O 1
ATOM 763 N N . TYR A 1 99 ? 5.340 -3.856 -8.255 1.00 96.19 99 TYR A N 1
ATOM 764 C CA . TYR A 1 99 ? 5.900 -5.179 -8.531 1.00 96.19 99 TYR A CA 1
ATOM 765 C C . TYR A 1 99 ? 6.477 -5.265 -9.948 1.00 96.19 99 TYR A C 1
ATOM 767 O O . TYR A 1 99 ? 7.613 -5.701 -10.129 1.00 96.19 99 TYR A O 1
ATOM 775 N N . GLY A 1 100 ? 5.740 -4.789 -10.955 1.00 94.19 100 GLY A N 1
ATOM 776 C CA . GLY A 1 100 ? 6.222 -4.772 -12.333 1.00 94.19 100 GLY A 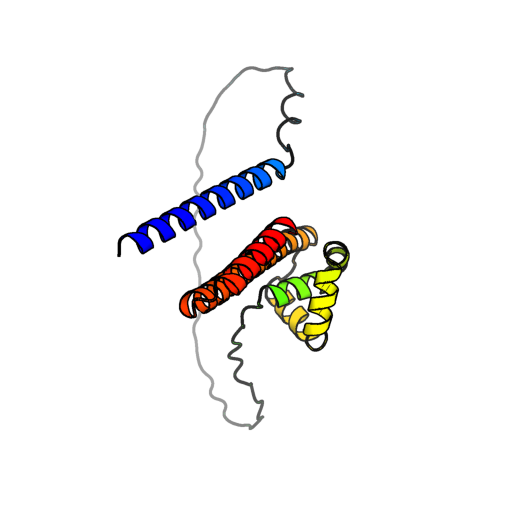CA 1
ATOM 777 C C . GLY A 1 100 ? 7.488 -3.924 -12.512 1.00 94.19 100 GLY A C 1
ATOM 778 O O . GLY A 1 100 ? 8.399 -4.346 -13.222 1.00 94.19 100 GLY A O 1
ATOM 779 N N . LEU A 1 101 ? 7.597 -2.774 -11.833 1.00 94.00 101 LEU A N 1
ATOM 780 C CA . LEU A 1 101 ? 8.810 -1.946 -11.853 1.00 94.00 101 LEU A CA 1
ATOM 781 C C . LEU A 1 101 ? 10.003 -2.665 -11.212 1.00 94.00 101 LEU A C 1
ATOM 783 O O . LEU A 1 101 ? 11.087 -2.653 -11.792 1.00 94.00 101 LEU A O 1
ATOM 787 N N . MET A 1 102 ? 9.804 -3.333 -10.069 1.00 95.62 102 MET A N 1
ATOM 788 C CA . MET A 1 102 ? 10.827 -4.169 -9.419 1.00 95.62 102 MET A CA 1
ATOM 789 C C . MET A 1 102 ? 11.270 -5.345 -10.297 1.00 95.62 102 MET A C 1
ATOM 791 O O . MET A 1 102 ? 12.422 -5.786 -10.237 1.00 95.62 102 MET A O 1
ATOM 795 N N . GLU A 1 103 ? 10.358 -5.882 -11.105 1.00 94.06 103 GLU A N 1
ATOM 796 C CA . GLU A 1 103 ? 10.666 -6.962 -12.033 1.00 94.06 103 GLU A CA 1
ATOM 797 C C . GLU A 1 103 ? 11.457 -6.482 -13.250 1.00 94.06 103 GLU A C 1
ATOM 799 O O . GLU A 1 103 ? 12.444 -7.121 -13.610 1.00 94.06 103 GLU A O 1
ATOM 804 N N . LEU A 1 104 ? 11.079 -5.339 -13.828 1.00 91.06 104 LEU A N 1
ATOM 805 C CA . LEU A 1 104 ? 11.803 -4.709 -14.934 1.00 91.06 104 LEU A CA 1
ATOM 806 C C . LEU A 1 104 ? 13.175 -4.165 -14.521 1.00 91.06 104 LEU A C 1
ATOM 808 O O . LEU A 1 104 ? 14.100 -4.192 -15.327 1.00 91.06 104 LEU A O 1
ATOM 812 N N . ASN A 1 105 ? 13.308 -3.694 -13.280 1.00 91.31 105 ASN A N 1
ATOM 813 C CA . ASN A 1 105 ? 14.523 -3.082 -12.749 1.00 91.31 105 ASN A CA 1
ATOM 814 C C . ASN A 1 105 ? 14.915 -3.769 -11.431 1.00 91.31 105 ASN A C 1
ATOM 816 O O . ASN A 1 105 ? 14.518 -3.318 -10.351 1.00 91.31 105 ASN A O 1
ATOM 820 N N . PRO A 1 106 ? 15.708 -4.857 -11.480 1.00 90.75 106 PRO A N 1
ATOM 821 C CA . PRO A 1 106 ? 16.043 -5.649 -10.296 1.00 90.75 106 PRO A CA 1
ATOM 822 C C . PRO A 1 106 ? 16.715 -4.864 -9.163 1.00 90.75 106 PRO A C 1
ATOM 824 O O . PRO A 1 106 ? 16.550 -5.233 -8.001 1.00 90.75 106 PRO A O 1
ATOM 827 N N . GLY A 1 107 ? 17.410 -3.761 -9.467 1.00 91.94 107 GLY A N 1
ATOM 828 C CA . GLY A 1 107 ? 17.993 -2.868 -8.458 1.00 91.94 107 GLY A CA 1
ATOM 829 C C . GLY A 1 107 ? 16.961 -2.293 -7.477 1.00 91.94 107 GLY A C 1
ATOM 830 O O . GLY A 1 107 ? 17.266 -2.103 -6.303 1.00 91.94 107 GLY A O 1
ATOM 831 N N . LEU A 1 108 ? 15.704 -2.118 -7.902 1.00 93.06 108 LEU A N 1
ATOM 832 C CA . LEU A 1 108 ? 14.628 -1.618 -7.037 1.00 93.06 108 LEU A CA 1
ATOM 833 C C . LEU A 1 108 ? 14.212 -2.628 -5.956 1.00 93.06 108 LEU A C 1
ATOM 835 O O . LEU A 1 108 ? 13.699 -2.236 -4.911 1.00 93.06 108 LEU A O 1
ATOM 839 N N . ARG A 1 109 ? 14.475 -3.927 -6.154 1.00 94.62 109 ARG A N 1
ATOM 840 C CA . ARG A 1 109 ? 14.193 -4.967 -5.145 1.00 94.62 109 ARG A CA 1
ATOM 841 C C . ARG A 1 109 ? 15.055 -4.794 -3.902 1.00 94.62 109 ARG A C 1
ATOM 843 O O . ARG A 1 109 ? 14.615 -5.121 -2.808 1.00 94.62 109 ARG A O 1
ATOM 850 N N . GLN A 1 110 ? 16.272 -4.278 -4.073 1.00 92.62 110 GLN A N 1
ATOM 851 C CA . GLN A 1 110 ? 17.195 -4.032 -2.966 1.00 92.62 110 GLN A CA 1
ATOM 852 C C . GLN A 1 110 ? 16.779 -2.820 -2.128 1.00 92.62 110 GLN A C 1
ATOM 854 O O . GLN A 1 110 ? 17.122 -2.754 -0.954 1.00 92.62 110 GLN A O 1
ATOM 859 N N . MET A 1 111 ? 16.022 -1.882 -2.708 1.00 91.44 111 MET A N 1
ATOM 860 C CA . MET A 1 111 ? 15.513 -0.720 -1.977 1.00 91.44 111 MET A CA 1
ATOM 861 C C . MET A 1 111 ? 14.388 -1.097 -1.006 1.00 91.44 111 MET A C 1
ATOM 863 O O . MET A 1 111 ? 14.273 -0.494 0.052 1.00 91.44 111 MET A O 1
ATOM 867 N N . GLU A 1 112 ? 13.562 -2.086 -1.360 1.00 92.31 112 GLU A N 1
ATOM 868 C CA . GLU A 1 112 ? 12.386 -2.493 -0.579 1.00 92.31 112 GLU A CA 1
ATOM 869 C C . GLU A 1 112 ? 12.227 -4.033 -0.575 1.00 92.31 112 GLU A C 1
ATOM 871 O O . GLU A 1 112 ? 11.290 -4.572 -1.180 1.00 92.31 112 GLU A O 1
ATOM 876 N N . PRO A 1 113 ? 13.139 -4.774 0.084 1.00 93.88 113 PRO A N 1
ATOM 877 C CA . PRO A 1 113 ? 13.197 -6.236 -0.007 1.00 93.88 113 PRO A CA 1
ATOM 878 C C . PRO A 1 113 ? 11.961 -6.930 0.581 1.00 93.88 113 PRO A C 1
ATOM 880 O O . PRO A 1 113 ? 11.430 -7.868 -0.020 1.00 93.88 113 PRO A O 1
ATOM 883 N N . ASP A 1 114 ? 11.453 -6.449 1.716 1.00 93.75 114 ASP A N 1
ATOM 884 C CA . ASP A 1 114 ? 10.269 -7.027 2.364 1.00 93.75 114 ASP A CA 1
ATOM 885 C C . ASP A 1 114 ? 8.997 -6.797 1.545 1.00 93.75 114 ASP A C 1
ATOM 887 O O . ASP A 1 114 ? 8.165 -7.699 1.391 1.00 93.75 114 ASP A O 1
ATOM 891 N N . LEU A 1 115 ? 8.869 -5.604 0.954 1.00 93.50 115 LEU A N 1
ATOM 892 C CA . LEU A 1 115 ? 7.773 -5.292 0.043 1.00 93.50 115 LEU A CA 1
ATOM 893 C C . LEU A 1 115 ? 7.836 -6.191 -1.192 1.00 93.50 115 LEU A C 1
ATOM 895 O O . LEU A 1 115 ? 6.815 -6.761 -1.573 1.00 93.50 115 LEU A O 1
ATOM 899 N N . PHE A 1 116 ? 9.021 -6.376 -1.782 1.00 96.31 116 PHE A N 1
ATOM 900 C CA . PHE A 1 116 ? 9.192 -7.284 -2.912 1.00 96.31 116 PHE A CA 1
ATOM 901 C C . PHE A 1 116 ? 8.790 -8.713 -2.548 1.00 96.31 116 PHE A C 1
ATOM 903 O O . PHE A 1 116 ? 8.039 -9.332 -3.296 1.00 96.31 116 PHE A O 1
ATOM 910 N N . LYS A 1 117 ? 9.221 -9.233 -1.392 1.00 96.31 117 LYS A N 1
ATOM 911 C CA . LYS A 1 117 ? 8.849 -10.580 -0.933 1.00 96.31 117 LYS A CA 1
ATOM 912 C C . LYS A 1 117 ? 7.327 -10.750 -0.863 1.00 96.31 117 LYS A C 1
ATOM 914 O O . LYS A 1 117 ? 6.802 -11.726 -1.397 1.00 96.31 117 LYS A O 1
ATOM 919 N N . SER A 1 118 ? 6.633 -9.791 -0.251 1.00 94.69 118 SER A N 1
ATOM 920 C CA . SER A 1 118 ? 5.169 -9.794 -0.119 1.00 94.69 118 SER A CA 1
ATOM 921 C C . SER A 1 118 ? 4.455 -9.719 -1.476 1.00 94.69 118 SER A C 1
ATOM 923 O O . SER A 1 118 ? 3.563 -10.518 -1.780 1.00 94.69 118 SER A O 1
ATOM 925 N N . LEU A 1 119 ? 4.890 -8.804 -2.347 1.00 95.38 119 LEU A N 1
ATOM 926 C CA . LEU A 1 119 ? 4.312 -8.654 -3.682 1.00 95.38 119 LEU A CA 1
ATOM 927 C C . LEU A 1 119 ? 4.599 -9.873 -4.565 1.00 95.38 119 LEU A C 1
ATOM 929 O O . LEU A 1 119 ? 3.708 -10.338 -5.269 1.00 95.38 119 LEU A O 1
ATOM 933 N N . ASN A 1 120 ? 5.798 -10.448 -4.489 1.00 95.75 120 ASN A N 1
ATOM 934 C CA . ASN A 1 120 ? 6.160 -11.630 -5.259 1.00 95.75 120 ASN A CA 1
ATOM 935 C C . ASN A 1 120 ? 5.291 -12.838 -4.885 1.00 95.75 120 ASN A C 1
ATOM 937 O O . ASN A 1 120 ? 4.831 -13.551 -5.769 1.00 95.75 120 ASN A O 1
ATOM 941 N N . GLN A 1 121 ? 4.986 -13.036 -3.599 1.00 94.62 121 GLN A N 1
ATOM 942 C CA . GLN A 1 121 ? 4.043 -14.081 -3.178 1.00 94.62 121 GLN A CA 1
ATOM 943 C C . GLN A 1 121 ? 2.653 -13.903 -3.805 1.00 94.62 121 GLN A C 1
ATOM 945 O O . GLN A 1 121 ? 2.010 -14.887 -4.155 1.00 94.62 121 GLN A O 1
ATOM 950 N N . SER A 1 122 ? 2.215 -12.655 -3.977 1.00 94.44 122 SER A N 1
ATOM 951 C CA . SER A 1 122 ? 0.882 -12.333 -4.496 1.00 94.44 122 SER A CA 1
ATOM 952 C C . SER A 1 122 ? 0.797 -12.374 -6.027 1.00 94.44 122 SER A C 1
ATOM 954 O O . SER A 1 122 ? -0.243 -12.731 -6.570 1.00 94.44 122 SER A O 1
ATOM 956 N N . TYR A 1 123 ? 1.875 -12.007 -6.729 1.00 94.81 123 TYR A N 1
ATOM 957 C CA . TYR A 1 123 ? 1.835 -11.700 -8.166 1.00 94.81 123 TYR A CA 1
ATOM 958 C C . TYR A 1 123 ? 2.765 -12.549 -9.042 1.00 94.81 123 TYR A C 1
ATOM 960 O O . TYR A 1 123 ? 2.732 -12.409 -10.265 1.00 94.81 123 TYR A O 1
ATOM 968 N N . ASN A 1 124 ? 3.568 -13.460 -8.477 1.00 91.31 124 ASN A N 1
ATOM 969 C CA . ASN A 1 124 ? 4.495 -14.280 -9.270 1.00 91.31 124 ASN A CA 1
ATOM 970 C C . ASN A 1 124 ? 3.780 -15.103 -10.361 1.00 91.31 124 ASN A C 1
ATOM 972 O O . ASN A 1 124 ? 4.293 -15.230 -11.470 1.00 91.31 124 ASN A O 1
ATOM 976 N N . GLY A 1 125 ? 2.565 -15.595 -10.089 1.00 91.56 125 GLY A N 1
ATOM 977 C CA . GLY A 1 125 ? 1.761 -16.333 -11.073 1.00 91.56 125 GLY A CA 1
ATOM 978 C C . GLY A 1 125 ? 1.303 -15.496 -12.277 1.00 91.56 125 GLY A C 1
ATOM 979 O O . GLY A 1 125 ? 1.088 -16.043 -13.353 1.00 91.56 125 GLY A O 1
ATOM 980 N N . SER A 1 126 ? 1.204 -14.172 -12.128 1.00 92.06 126 SER A N 1
ATOM 981 C CA . SER A 1 126 ? 0.787 -13.232 -13.180 1.00 92.06 126 SER A CA 1
ATOM 982 C C . SER A 1 126 ? 1.933 -12.344 -13.675 1.00 92.06 126 SER A C 1
ATOM 984 O O . SER A 1 126 ? 1.707 -11.361 -14.379 1.00 92.06 126 SER A O 1
ATOM 986 N N . LYS A 1 127 ? 3.179 -12.667 -13.315 1.00 92.19 127 LYS A N 1
ATOM 987 C CA . LYS A 1 127 ? 4.359 -11.833 -13.574 1.00 92.19 127 LYS A CA 1
ATOM 988 C C . LYS A 1 127 ? 4.514 -11.431 -15.042 1.00 92.19 127 LYS A C 1
ATOM 990 O O . LYS A 1 127 ? 4.748 -10.260 -15.331 1.00 92.19 127 LYS A O 1
ATOM 995 N N . ALA A 1 128 ? 4.392 -12.386 -15.964 1.00 90.50 128 ALA A N 1
ATOM 996 C CA . ALA A 1 128 ? 4.575 -12.125 -17.392 1.00 90.50 128 ALA A CA 1
ATOM 997 C C . ALA A 1 128 ? 3.518 -11.149 -17.942 1.00 90.50 128 ALA A C 1
ATOM 999 O O . ALA A 1 128 ? 3.874 -10.213 -18.658 1.00 90.50 128 ALA A O 1
ATOM 1000 N N . ASP A 1 129 ? 2.251 -11.322 -17.551 1.00 91.00 129 ASP A N 1
ATOM 1001 C CA . ASP A 1 129 ? 1.154 -10.416 -17.919 1.00 91.00 129 ASP A CA 1
ATOM 1002 C C . ASP A 1 129 ? 1.384 -9.003 -17.367 1.00 91.00 129 ASP A C 1
ATOM 1004 O O . ASP A 1 129 ? 1.290 -8.017 -18.098 1.00 91.00 129 ASP A O 1
ATOM 1008 N N . LEU A 1 130 ? 1.782 -8.898 -16.096 1.00 90.88 130 LEU A N 1
ATOM 1009 C CA . LEU A 1 130 ? 2.066 -7.612 -15.461 1.00 90.88 130 LEU A CA 1
ATOM 1010 C C . LEU A 1 130 ? 3.215 -6.872 -16.149 1.00 90.88 130 LEU A C 1
ATOM 1012 O O . LEU A 1 130 ? 3.091 -5.681 -16.434 1.00 90.88 130 LEU A O 1
ATOM 1016 N N . ILE A 1 131 ? 4.308 -7.570 -16.468 1.00 91.25 131 ILE A N 1
ATOM 1017 C CA . ILE A 1 131 ? 5.441 -6.995 -17.205 1.00 91.25 131 ILE A CA 1
ATOM 1018 C C . ILE A 1 131 ? 4.995 -6.519 -18.590 1.00 91.25 131 ILE A C 1
ATOM 1020 O O . ILE A 1 131 ? 5.356 -5.417 -19.005 1.00 91.25 131 ILE A O 1
ATOM 1024 N N . PHE A 1 132 ? 4.206 -7.324 -19.304 1.00 90.50 132 PHE A N 1
ATOM 1025 C CA . PHE A 1 132 ? 3.690 -6.965 -20.621 1.00 90.50 132 PHE A CA 1
ATOM 1026 C C . PHE A 1 132 ? 2.819 -5.702 -20.562 1.00 90.50 132 PHE A C 1
ATOM 1028 O O . PHE A 1 132 ? 3.093 -4.726 -21.264 1.00 9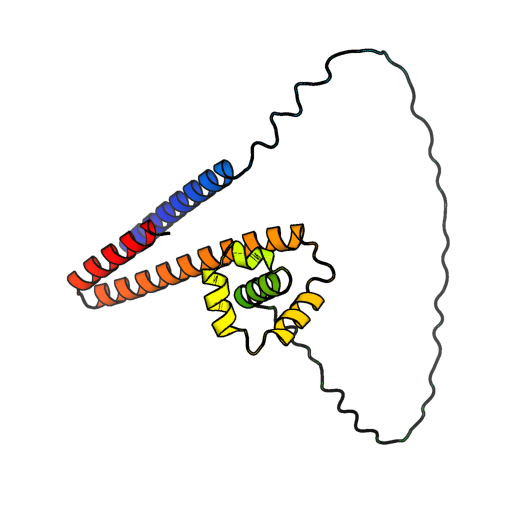0.50 132 PHE A O 1
ATOM 1035 N N . ARG A 1 133 ? 1.829 -5.669 -19.663 1.00 89.75 133 ARG A N 1
ATOM 1036 C CA . ARG A 1 133 ? 0.937 -4.514 -19.465 1.00 89.75 133 ARG A CA 1
ATOM 1037 C C . ARG A 1 133 ? 1.698 -3.264 -19.037 1.00 89.75 133 ARG A C 1
ATOM 1039 O O . ARG A 1 133 ? 1.356 -2.161 -19.462 1.00 89.75 133 ARG A O 1
ATOM 1046 N N . LEU A 1 134 ? 2.742 -3.420 -18.225 1.00 89.31 134 LEU A N 1
ATOM 1047 C CA . LEU A 1 134 ? 3.567 -2.301 -17.789 1.00 89.31 134 LEU A CA 1
ATOM 1048 C C . LEU A 1 134 ? 4.403 -1.729 -18.941 1.00 89.31 134 LEU A C 1
ATOM 1050 O O . LEU A 1 134 ? 4.425 -0.513 -19.107 1.00 89.31 134 LEU A O 1
ATOM 1054 N N . LYS A 1 135 ? 5.012 -2.578 -19.781 1.00 88.56 135 LYS A N 1
ATOM 1055 C CA . LYS A 1 135 ? 5.757 -2.144 -20.978 1.00 88.56 135 LYS A CA 1
ATOM 1056 C C . LYS A 1 135 ? 4.878 -1.413 -21.994 1.00 88.56 135 LYS A C 1
ATOM 1058 O O . LYS A 1 135 ? 5.349 -0.479 -22.631 1.00 88.56 135 LYS A O 1
ATOM 1063 N N . LEU A 1 136 ? 3.610 -1.808 -22.127 1.00 87.50 136 LEU A N 1
ATOM 1064 C CA . LEU A 1 136 ? 2.643 -1.087 -22.963 1.00 87.50 136 LEU A CA 1
ATOM 1065 C C . LEU A 1 136 ? 2.324 0.305 -22.410 1.00 87.50 136 LEU A C 1
ATOM 1067 O O .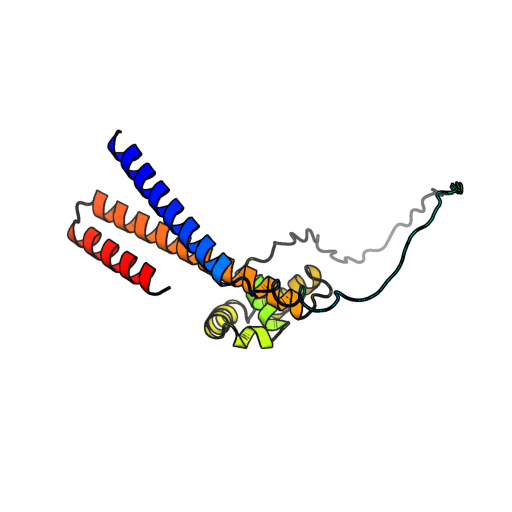 LEU A 1 136 ? 2.153 1.251 -23.173 1.00 87.50 136 LEU A O 1
ATOM 1071 N N . ARG A 1 137 ? 2.221 0.429 -21.084 1.00 82.31 137 ARG A N 1
ATOM 1072 C CA . ARG A 1 137 ? 1.880 1.691 -20.417 1.00 82.31 137 ARG A CA 1
ATOM 1073 C C . ARG A 1 137 ? 3.061 2.656 -20.333 1.00 82.31 137 ARG A C 1
ATOM 1075 O O . ARG A 1 137 ? 2.854 3.864 -20.368 1.00 82.31 137 ARG A O 1
ATOM 1082 N N . TYR A 1 138 ? 4.267 2.120 -20.210 1.00 80.81 138 TYR A N 1
ATOM 1083 C CA . TYR A 1 138 ? 5.505 2.869 -20.058 1.00 80.81 138 TYR A CA 1
ATOM 1084 C C . TYR A 1 138 ? 6.525 2.414 -21.110 1.00 80.81 138 TYR A C 1
ATOM 1086 O O . TYR A 1 138 ? 7.504 1.733 -20.779 1.00 80.81 138 TYR A O 1
ATOM 1094 N N . PRO A 1 139 ? 6.288 2.733 -22.395 1.00 73.25 139 PRO A N 1
ATOM 1095 C CA . PRO A 1 139 ? 7.231 2.389 -23.443 1.00 73.25 139 PRO A CA 1
ATOM 1096 C C . PRO A 1 139 ? 8.520 3.192 -23.223 1.00 73.25 139 PRO A C 1
ATOM 1098 O O . PRO A 1 139 ? 8.497 4.416 -23.253 1.00 73.25 139 PRO A O 1
ATOM 1101 N N . ALA A 1 140 ? 9.634 2.491 -22.997 1.00 76.38 140 ALA A N 1
ATOM 1102 C CA . ALA A 1 140 ? 10.973 3.063 -22.809 1.00 76.38 140 ALA A CA 1
ATOM 1103 C C . ALA A 1 140 ? 11.189 3.892 -21.525 1.00 76.38 140 ALA A C 1
ATOM 1105 O O . ALA A 1 140 ? 11.824 4.941 -21.561 1.00 76.38 140 ALA A O 1
ATOM 1106 N N . LEU A 1 141 ? 10.724 3.393 -20.376 1.00 80.38 141 LEU A N 1
ATOM 1107 C CA . LEU A 1 141 ? 11.083 3.991 -19.090 1.00 80.38 141 LEU A CA 1
ATOM 1108 C C . LEU A 1 141 ? 12.592 3.823 -18.820 1.00 80.38 141 LEU A C 1
ATOM 1110 O O . LEU A 1 141 ? 13.081 2.692 -18.748 1.00 80.38 141 LEU A O 1
ATOM 1114 N N . SER A 1 142 ? 13.328 4.925 -18.670 1.00 87.00 142 SER A N 1
ATOM 1115 C CA . SER A 1 142 ? 14.733 4.866 -18.251 1.00 87.00 142 SER A CA 1
ATOM 1116 C C . SER A 1 142 ? 14.853 4.376 -16.805 1.00 87.00 142 SER A C 1
ATOM 1118 O O . SER A 1 142 ? 13.908 4.457 -16.018 1.00 87.00 142 SER A O 1
ATOM 1120 N N . GLU A 1 143 ? 16.032 3.890 -16.415 1.00 85.69 143 GLU A N 1
ATOM 1121 C CA . GLU A 1 143 ? 16.268 3.424 -15.042 1.00 85.69 143 GLU A CA 1
ATOM 1122 C C . GLU A 1 143 ? 16.046 4.542 -14.003 1.00 85.69 143 GLU A C 1
ATOM 1124 O O . GLU A 1 143 ? 15.464 4.313 -12.941 1.00 85.69 143 GLU A O 1
ATOM 1129 N N . ALA A 1 144 ? 16.451 5.775 -14.326 1.00 87.50 144 ALA A N 1
ATOM 1130 C CA . ALA A 1 144 ? 16.256 6.934 -13.458 1.00 87.50 144 ALA A CA 1
ATOM 1131 C C . ALA A 1 144 ? 14.765 7.262 -13.265 1.00 87.50 144 ALA A C 1
ATOM 1133 O O . ALA A 1 144 ? 14.321 7.482 -12.135 1.00 87.50 144 ALA A O 1
ATOM 1134 N N . GLU A 1 145 ? 13.980 7.234 -14.344 1.00 89.44 145 GLU A N 1
ATOM 1135 C CA . GLU A 1 145 ? 12.526 7.430 -14.290 1.00 89.44 145 GLU A CA 1
ATOM 1136 C C . GLU A 1 145 ? 11.834 6.287 -13.541 1.00 89.44 145 GLU A C 1
ATOM 1138 O O . GLU A 1 145 ? 10.947 6.540 -12.726 1.00 89.44 145 GLU A O 1
ATOM 1143 N N . ALA A 1 146 ? 12.283 5.042 -13.739 1.00 88.44 146 ALA A N 1
ATOM 1144 C CA . ALA A 1 146 ? 11.780 3.875 -13.013 1.00 88.44 146 ALA A CA 1
ATOM 1145 C C . ALA A 1 146 ? 11.962 4.032 -11.514 1.00 88.44 146 ALA A C 1
ATOM 1147 O O . ALA A 1 146 ? 11.037 3.778 -10.745 1.00 88.44 146 ALA A O 1
ATOM 1148 N N . LYS A 1 147 ? 13.148 4.479 -11.103 1.00 90.69 147 LYS A N 1
ATOM 1149 C CA . LYS A 1 147 ? 13.472 4.707 -9.701 1.00 90.69 147 LYS A CA 1
ATOM 1150 C C . LYS A 1 147 ? 12.644 5.843 -9.102 1.00 90.69 147 LYS A C 1
ATOM 1152 O O . LYS A 1 147 ? 12.134 5.688 -7.995 1.00 90.69 147 LYS A O 1
ATOM 1157 N N . ALA A 1 148 ? 12.487 6.958 -9.814 1.00 89.44 148 ALA A N 1
ATOM 1158 C CA . ALA A 1 148 ? 11.685 8.086 -9.343 1.00 89.44 148 ALA A CA 1
ATOM 1159 C C . ALA A 1 148 ? 10.203 7.706 -9.178 1.00 89.44 148 ALA A C 1
ATOM 1161 O O . ALA A 1 148 ? 9.618 7.930 -8.115 1.00 89.44 148 ALA A O 1
ATOM 1162 N N . GLU A 1 149 ? 9.618 7.059 -10.190 1.00 90.19 149 GLU A N 1
ATOM 1163 C CA . GLU A 1 149 ? 8.233 6.580 -10.149 1.00 90.19 149 GLU A CA 1
ATOM 1164 C C . GLU A 1 149 ? 8.043 5.534 -9.044 1.00 90.19 149 GLU A C 1
ATOM 1166 O O . GLU A 1 149 ? 7.072 5.579 -8.290 1.00 90.19 149 GLU A O 1
ATOM 1171 N N . PHE A 1 150 ? 9.001 4.620 -8.884 1.00 93.19 150 PHE A N 1
ATOM 1172 C CA . PHE A 1 150 ? 8.984 3.620 -7.824 1.00 93.19 150 PHE A CA 1
ATOM 1173 C C . PHE A 1 150 ? 8.924 4.252 -6.429 1.00 93.19 150 PHE A C 1
ATOM 1175 O O . PHE A 1 150 ? 8.053 3.894 -5.637 1.00 93.19 150 PHE A O 1
ATOM 1182 N N . VAL A 1 151 ? 9.795 5.223 -6.135 1.00 92.50 151 VAL A N 1
ATOM 1183 C CA . VAL A 1 151 ? 9.809 5.921 -4.837 1.00 92.50 151 VAL A CA 1
ATOM 1184 C C . VAL A 1 151 ? 8.473 6.621 -4.579 1.00 92.50 151 VAL A C 1
ATOM 1186 O O . VAL A 1 151 ? 7.918 6.510 -3.482 1.00 92.50 151 VAL A O 1
ATOM 1189 N N . LEU A 1 152 ? 7.915 7.286 -5.595 1.00 92.19 152 LEU A N 1
ATOM 1190 C CA . LEU A 1 152 ? 6.611 7.941 -5.496 1.00 92.19 152 LEU A CA 1
ATOM 1191 C C . LEU A 1 152 ? 5.491 6.936 -5.190 1.00 92.19 152 LEU A C 1
ATOM 1193 O O . LEU A 1 152 ? 4.654 7.172 -4.315 1.00 92.19 152 LEU A O 1
ATOM 1197 N N . LEU A 1 153 ? 5.463 5.810 -5.901 1.00 93.69 153 LEU A N 1
ATOM 1198 C CA . LEU A 1 153 ? 4.444 4.781 -5.722 1.00 93.69 153 LEU A CA 1
ATOM 1199 C C . LEU A 1 153 ? 4.552 4.096 -4.360 1.00 93.69 153 LEU A C 1
ATOM 1201 O O . LEU A 1 153 ? 3.523 3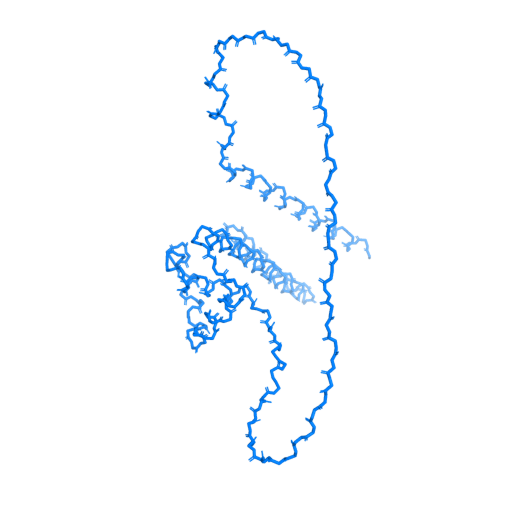.880 -3.721 1.00 93.69 153 LEU A O 1
ATOM 1205 N N . VAL A 1 154 ? 5.765 3.798 -3.887 1.00 93.00 154 VAL A N 1
ATOM 1206 C CA . VAL A 1 154 ? 5.992 3.222 -2.553 1.00 93.00 154 VAL A CA 1
ATOM 1207 C C . VAL A 1 154 ? 5.528 4.188 -1.464 1.00 93.00 154 VAL A C 1
ATOM 1209 O O . VAL A 1 154 ? 4.835 3.771 -0.536 1.00 93.00 154 VAL A O 1
ATOM 1212 N N . SER A 1 155 ? 5.828 5.482 -1.600 1.00 90.75 155 SER A N 1
ATOM 1213 C CA . SER A 1 155 ? 5.329 6.511 -0.681 1.00 90.75 155 SER A CA 1
ATOM 1214 C C . SER A 1 155 ? 3.794 6.533 -0.638 1.00 90.75 155 SER A C 1
ATOM 1216 O O . SER A 1 155 ? 3.198 6.403 0.433 1.00 90.75 155 SER A O 1
ATOM 1218 N N . ARG A 1 156 ? 3.134 6.569 -1.805 1.00 90.75 156 ARG A N 1
ATOM 1219 C CA . ARG A 1 156 ? 1.663 6.519 -1.901 1.00 90.75 156 ARG A CA 1
ATOM 1220 C C . ARG A 1 156 ? 1.073 5.234 -1.330 1.00 90.75 156 ARG A C 1
ATOM 1222 O O . ARG A 1 156 ? 0.027 5.272 -0.687 1.00 90.75 156 ARG A O 1
ATOM 1229 N N . TYR A 1 157 ? 1.722 4.097 -1.564 1.00 91.69 157 TYR A N 1
ATOM 1230 C CA . TYR A 1 157 ? 1.317 2.813 -1.001 1.00 91.69 157 TYR A CA 1
ATOM 1231 C C . TYR A 1 157 ? 1.337 2.846 0.532 1.00 91.69 157 TYR A C 1
ATOM 1233 O O . TYR A 1 157 ? 0.353 2.458 1.164 1.00 91.69 157 TYR A O 1
ATOM 1241 N N . ARG A 1 158 ? 2.422 3.355 1.131 1.00 89.88 158 ARG A N 1
ATOM 1242 C CA . ARG A 1 158 ? 2.557 3.477 2.589 1.00 89.88 158 ARG A CA 1
ATOM 1243 C C . ARG A 1 158 ? 1.512 4.420 3.178 1.00 89.88 158 ARG A C 1
ATOM 1245 O O . ARG A 1 158 ? 0.835 4.024 4.124 1.00 89.88 158 ARG A O 1
ATOM 1252 N N . ALA A 1 159 ? 1.315 5.592 2.572 1.00 87.38 159 ALA A N 1
ATOM 1253 C CA . ALA A 1 159 ? 0.292 6.551 2.991 1.00 87.38 159 ALA A CA 1
ATOM 1254 C C . ALA A 1 159 ? -1.110 5.923 2.966 1.00 87.38 159 ALA A C 1
ATOM 1256 O O . ALA A 1 159 ? -1.806 5.906 3.978 1.00 87.38 159 ALA A O 1
ATOM 1257 N N . LYS A 1 160 ? -1.483 5.271 1.856 1.00 89.94 160 LYS A N 1
ATOM 1258 C CA . LYS A 1 160 ? -2.776 4.583 1.742 1.00 89.94 160 LYS A CA 1
ATOM 1259 C C . LYS A 1 160 ? -2.946 3.484 2.793 1.00 89.94 160 LYS A C 1
ATOM 1261 O O . LYS A 1 160 ? -4.023 3.325 3.362 1.00 89.94 160 LYS A O 1
ATOM 1266 N N . ARG A 1 161 ? -1.895 2.705 3.066 1.00 89.38 161 ARG A N 1
ATOM 1267 C CA . ARG A 1 161 ? -1.935 1.662 4.102 1.00 89.38 161 ARG A CA 1
ATOM 1268 C C . ARG A 1 161 ? -2.081 2.267 5.500 1.00 89.38 161 ARG A C 1
ATOM 1270 O O . ARG A 1 161 ? -2.737 1.685 6.361 1.00 89.38 161 ARG A O 1
ATOM 1277 N N . GLN A 1 162 ? -1.456 3.413 5.750 1.00 88.69 162 GLN A N 1
ATOM 1278 C CA . GLN A 1 162 ? -1.614 4.147 6.998 1.00 88.69 162 GLN A CA 1
ATOM 1279 C C . GLN A 1 162 ? -3.057 4.633 7.155 1.00 88.69 162 GLN A C 1
ATOM 1281 O O . GLN A 1 162 ? -3.680 4.292 8.153 1.00 88.69 162 GLN A O 1
ATOM 1286 N N . GLU A 1 163 ? -3.623 5.305 6.151 1.00 88.75 163 GLU A N 1
ATOM 1287 C CA . GLU A 1 163 ? -5.026 5.751 6.145 1.00 88.75 163 GLU A CA 1
ATOM 1288 C C . GLU A 1 163 ? -6.004 4.596 6.403 1.00 88.75 163 GLU A C 1
ATOM 1290 O O . GLU A 1 163 ? -6.898 4.707 7.240 1.00 88.75 163 GLU A O 1
ATOM 1295 N N . GLN A 1 164 ? -5.805 3.451 5.741 1.00 90.25 164 GLN A N 1
ATOM 1296 C CA . GLN A 1 164 ? -6.634 2.261 5.951 1.00 90.25 164 GLN A CA 1
ATOM 1297 C C . GLN A 1 164 ? -6.567 1.753 7.392 1.00 90.25 164 GLN A C 1
ATOM 1299 O O . GLN A 1 164 ? -7.606 1.466 7.984 1.00 90.25 164 GLN A O 1
ATOM 1304 N N . ARG A 1 165 ? -5.366 1.687 7.979 1.00 89.44 165 ARG A N 1
ATOM 1305 C CA . ARG A 1 165 ? -5.198 1.299 9.387 1.00 89.44 165 ARG A CA 1
ATOM 1306 C C . ARG A 1 165 ? -5.874 2.299 10.324 1.00 89.44 165 ARG A C 1
ATOM 1308 O O . ARG A 1 165 ? -6.542 1.882 11.263 1.00 89.44 165 ARG A O 1
ATOM 1315 N N . GLN A 1 166 ? -5.750 3.600 10.066 1.00 89.12 166 GLN A N 1
ATOM 1316 C CA . GLN A 1 166 ? -6.425 4.630 10.863 1.00 89.12 166 GLN A CA 1
ATOM 1317 C C . GLN A 1 166 ? -7.950 4.474 10.810 1.00 89.12 166 GLN A C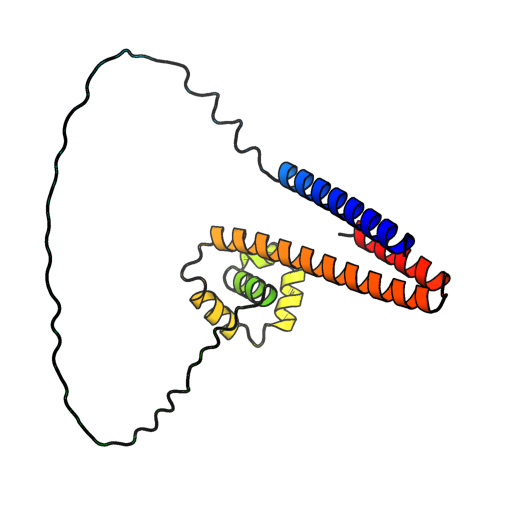 1
ATOM 1319 O O . GLN A 1 166 ? -8.603 4.491 11.852 1.00 89.12 166 GLN A O 1
ATOM 1324 N N . ALA A 1 167 ? -8.512 4.259 9.619 1.00 89.88 167 ALA A N 1
ATOM 1325 C CA . ALA A 1 167 ? -9.945 4.040 9.437 1.00 89.88 167 ALA A CA 1
ATOM 1326 C C . ALA A 1 167 ? -10.437 2.752 10.126 1.00 89.88 167 ALA A C 1
ATOM 1328 O O . ALA A 1 167 ? -11.507 2.741 10.742 1.00 89.88 167 ALA A O 1
ATOM 1329 N N . GLU A 1 168 ? -9.651 1.675 10.068 1.00 93.50 168 GLU A N 1
ATOM 1330 C CA . GLU A 1 168 ? -9.959 0.416 10.749 1.00 93.50 168 GLU A CA 1
ATOM 1331 C C . GLU A 1 168 ? -9.992 0.596 12.273 1.00 93.50 168 GLU A C 1
ATOM 1333 O O . GLU A 1 168 ? -10.959 0.194 12.921 1.00 93.50 168 GLU A O 1
ATOM 1338 N N . TYR A 1 169 ? -8.979 1.249 12.852 1.00 92.25 169 TYR A N 1
ATOM 1339 C CA . TYR A 1 169 ? -8.944 1.525 14.290 1.00 92.25 169 TYR A CA 1
ATOM 1340 C C . TYR A 1 169 ? -10.064 2.472 14.724 1.00 92.25 169 TYR A C 1
ATOM 1342 O O . TYR A 1 169 ? -10.690 2.222 15.751 1.00 92.25 169 TYR A O 1
ATOM 1350 N N . ALA A 1 170 ? -10.378 3.503 13.934 1.00 88.75 170 ALA A N 1
ATOM 1351 C CA . ALA A 1 170 ? -11.518 4.377 14.203 1.00 88.75 170 ALA A CA 1
ATOM 1352 C C . ALA A 1 170 ? -12.833 3.582 14.266 1.00 88.75 170 ALA A C 1
ATOM 1354 O O . ALA A 1 170 ? -13.623 3.767 15.189 1.00 88.75 170 ALA A O 1
ATOM 1355 N N . THR A 1 171 ? -13.025 2.637 13.341 1.00 94.25 171 THR A N 1
ATOM 1356 C CA . THR A 1 171 ? -14.207 1.763 13.317 1.00 94.25 171 THR A CA 1
ATOM 1357 C C . THR A 1 171 ? -14.263 0.854 14.548 1.00 94.25 171 THR A C 1
ATOM 1359 O O . THR A 1 171 ? -15.308 0.759 15.189 1.00 94.25 171 THR A O 1
ATOM 1362 N N . LYS A 1 172 ? -13.146 0.212 14.918 1.00 92.94 172 LYS A N 1
ATOM 1363 C CA . LYS A 1 172 ? -13.074 -0.662 16.104 1.00 92.94 172 LYS A CA 1
ATOM 1364 C C . LYS A 1 172 ? -13.342 0.104 17.399 1.00 92.94 172 LYS A C 1
ATOM 1366 O O . LYS A 1 172 ? -14.088 -0.375 18.247 1.00 92.94 172 LYS A O 1
ATOM 1371 N N . ILE A 1 173 ? -12.765 1.299 17.538 1.00 89.31 173 ILE A N 1
ATOM 1372 C CA . ILE A 1 173 ? -12.980 2.163 18.704 1.00 89.31 173 ILE A CA 1
ATOM 1373 C C . ILE A 1 173 ? -14.450 2.569 18.785 1.00 89.31 173 ILE A C 1
ATOM 1375 O O . ILE A 1 173 ? -15.059 2.385 19.831 1.00 89.31 173 ILE A O 1
ATOM 1379 N N . GLN A 1 174 ? -15.046 3.023 17.679 1.00 90.44 174 GLN A N 1
ATOM 1380 C CA . GLN A 1 174 ? -16.460 3.398 17.645 1.00 90.44 174 GLN A CA 1
ATOM 1381 C C . GLN A 1 174 ? -17.378 2.227 18.032 1.00 90.44 174 GLN A C 1
ATOM 1383 O O . GLN A 1 174 ? -18.366 2.420 18.738 1.00 90.44 174 GLN A O 1
ATOM 1388 N N . GLN A 1 175 ? -17.065 1.007 17.586 1.00 94.62 175 GLN A N 1
ATOM 1389 C CA . GLN A 1 175 ? -17.818 -0.192 17.963 1.00 94.62 175 GLN A CA 1
ATOM 1390 C C . GLN A 1 175 ? -17.703 -0.492 19.463 1.00 94.62 175 GLN A C 1
ATOM 1392 O O . GLN A 1 175 ? -18.720 -0.763 20.099 1.00 94.62 175 GLN A O 1
ATOM 1397 N N . ALA A 1 176 ? -16.500 -0.401 20.034 1.00 92.12 176 ALA A N 1
ATOM 1398 C CA . ALA A 1 176 ? -16.280 -0.599 21.465 1.00 92.12 176 ALA A CA 1
ATOM 1399 C C . ALA A 1 176 ? -16.964 0.493 22.315 1.00 92.12 176 ALA A C 1
ATOM 1401 O O . ALA A 1 176 ? -17.592 0.186 23.328 1.00 92.12 176 ALA A O 1
ATOM 1402 N N . GLU A 1 177 ? -16.923 1.754 21.873 1.00 90.00 177 GLU A N 1
ATOM 1403 C CA . GLU A 1 177 ? -17.637 2.872 22.505 1.00 90.00 177 GLU A CA 1
ATOM 1404 C C . GLU A 1 177 ? -19.153 2.653 22.491 1.00 90.00 177 GLU A C 1
ATOM 1406 O O . GLU A 1 177 ? -19.808 2.818 23.519 1.00 90.00 177 GLU A O 1
ATOM 1411 N N . ALA A 1 178 ? -19.711 2.222 21.355 1.00 91.38 178 ALA A N 1
ATOM 1412 C CA . ALA A 1 178 ? -21.139 1.928 21.225 1.00 91.38 178 ALA A CA 1
ATOM 1413 C C . ALA A 1 178 ? -21.597 0.772 22.134 1.00 91.38 178 ALA A C 1
ATOM 1415 O O . ALA A 1 178 ? -22.765 0.710 22.510 1.00 91.38 178 ALA A O 1
ATOM 1416 N N . GLN A 1 179 ? -20.681 -0.128 22.496 1.00 94.62 179 GLN A N 1
ATOM 1417 C CA . GLN A 1 179 ? -20.918 -1.234 23.427 1.00 94.62 179 GLN A CA 1
ATOM 1418 C C . GLN A 1 179 ? -20.667 -0.850 24.895 1.00 94.62 179 GLN A C 1
ATOM 1420 O O . GLN A 1 179 ? -20.945 -1.648 25.787 1.00 94.62 179 GLN A O 1
ATOM 1425 N N . GLY A 1 180 ? -20.150 0.355 25.166 1.00 92.38 180 GLY A N 1
ATOM 1426 C CA . GLY A 1 180 ? -19.769 0.790 26.511 1.00 92.38 180 GLY A CA 1
ATOM 1427 C C . GLY A 1 180 ? -18.517 0.096 27.065 1.00 92.38 180 GLY A C 1
ATOM 1428 O O . GLY A 1 180 ? -18.256 0.186 28.266 1.00 92.38 180 GLY A O 1
ATOM 1429 N N . ASP A 1 181 ? -17.726 -0.582 26.224 1.00 94.88 181 ASP A N 1
ATOM 1430 C CA . ASP A 1 181 ? -16.520 -1.300 26.647 1.00 94.88 181 ASP A CA 1
ATOM 1431 C C . ASP A 1 181 ? -15.312 -0.353 26.743 1.00 94.88 181 ASP A C 1
ATOM 1433 O O . ASP A 1 181 ? -14.469 -0.231 25.850 1.00 94.88 181 ASP A O 1
ATOM 1437 N N . ILE A 1 182 ? -15.225 0.337 27.880 1.00 90.44 182 ILE A N 1
ATOM 1438 C CA . ILE A 1 182 ? -14.159 1.304 28.173 1.00 90.44 182 ILE A CA 1
ATOM 1439 C C . ILE A 1 182 ? -12.770 0.637 28.181 1.00 90.44 182 ILE A C 1
ATOM 1441 O O . ILE A 1 182 ? -11.773 1.290 27.853 1.00 90.44 182 ILE A O 1
ATOM 1445 N N . ALA A 1 183 ? -12.674 -0.642 28.561 1.00 91.81 183 ALA A N 1
ATOM 1446 C CA . ALA A 1 183 ? -11.402 -1.359 28.592 1.00 91.81 183 ALA A CA 1
ATOM 1447 C C . ALA A 1 183 ? -10.891 -1.618 27.168 1.00 91.81 183 ALA A C 1
ATOM 1449 O O . ALA A 1 183 ? -9.733 -1.304 26.874 1.00 91.81 183 ALA A O 1
ATOM 1450 N N . ALA A 1 184 ? -11.765 -2.086 26.272 1.00 92.69 184 ALA A N 1
ATOM 1451 C CA . ALA A 1 184 ? -11.441 -2.273 24.862 1.00 92.69 184 ALA A CA 1
ATOM 1452 C C . ALA A 1 184 ? -11.059 -0.953 24.177 1.00 92.69 184 ALA A C 1
ATOM 1454 O O . ALA A 1 184 ? -10.056 -0.903 23.466 1.00 92.69 184 ALA A O 1
ATOM 1455 N N . VAL A 1 185 ? -11.780 0.144 24.446 1.00 88.44 185 VAL A N 1
ATOM 1456 C CA . VAL A 1 185 ? -11.442 1.474 23.903 1.00 88.44 185 VAL A CA 1
ATOM 1457 C C . VAL A 1 185 ? -10.029 1.903 24.309 1.00 88.44 185 VAL A C 1
ATOM 1459 O O . VAL A 1 185 ? -9.238 2.319 23.460 1.00 88.44 185 VAL A O 1
ATOM 1462 N N . LYS A 1 186 ? -9.674 1.773 25.595 1.00 88.50 186 LYS A N 1
ATOM 1463 C CA . LYS A 1 186 ? -8.327 2.116 26.082 1.00 88.50 186 LYS A CA 1
ATOM 1464 C C . LYS A 1 186 ? -7.245 1.247 25.437 1.00 88.50 186 LYS A C 1
ATOM 1466 O O . LYS A 1 186 ? -6.204 1.782 25.057 1.00 88.50 186 LYS A O 1
ATOM 1471 N N . GLY A 1 187 ? -7.498 -0.055 25.290 1.00 92.75 187 GLY A N 1
ATOM 1472 C CA . GLY A 1 187 ? -6.588 -0.984 24.615 1.00 92.75 187 GLY A CA 1
ATOM 1473 C C . GLY A 1 187 ? -6.341 -0.594 23.157 1.00 92.75 187 GLY A C 1
ATOM 1474 O O . GLY A 1 187 ? -5.198 -0.377 22.760 1.00 92.75 187 GLY A O 1
ATOM 1475 N N . LEU A 1 188 ? -7.414 -0.389 22.389 1.00 90.69 188 LEU A N 1
ATOM 1476 C CA . LEU A 1 188 ? -7.349 -0.002 20.976 1.00 90.69 188 LEU A CA 1
ATOM 1477 C C . LEU A 1 188 ? -6.640 1.344 20.764 1.00 90.69 188 LEU A C 1
ATOM 1479 O O . LEU A 1 188 ? -5.870 1.494 19.816 1.00 90.69 188 LEU A O 1
ATOM 1483 N N . LEU A 1 189 ? -6.851 2.321 21.654 1.00 89.62 189 LEU A N 1
ATOM 1484 C CA . LEU A 1 189 ? -6.147 3.606 21.604 1.00 89.62 189 LEU A CA 1
ATOM 1485 C C . LEU A 1 189 ? -4.647 3.464 21.881 1.00 89.62 189 LEU A C 1
ATOM 1487 O O . LEU A 1 189 ? -3.847 4.143 21.234 1.00 89.62 189 LEU A O 1
ATOM 1491 N N . ALA A 1 190 ? -4.258 2.612 22.832 1.00 91.19 190 ALA A N 1
ATOM 1492 C CA . ALA A 1 190 ? -2.853 2.356 23.137 1.00 91.19 190 ALA A CA 1
ATOM 1493 C C . ALA A 1 190 ? -2.151 1.635 21.975 1.00 91.19 190 ALA A C 1
ATOM 1495 O O . ALA A 1 190 ? -1.068 2.050 21.560 1.00 91.19 190 ALA A O 1
ATOM 1496 N N . GLU A 1 191 ? -2.788 0.612 21.400 1.00 91.81 191 GLU A N 1
ATOM 1497 C CA . GLU A 1 191 ? -2.291 -0.076 20.204 1.00 91.81 191 GLU A CA 1
ATOM 1498 C C . GLU A 1 191 ? -2.108 0.885 19.030 1.00 91.81 191 GLU A C 1
ATOM 1500 O O . GLU A 1 191 ? -1.043 0.919 18.413 1.00 91.81 191 GLU A O 1
ATOM 1505 N N . PHE A 1 192 ? -3.118 1.713 18.756 1.00 89.44 192 PHE A N 1
ATOM 1506 C CA . PHE A 1 192 ? -3.061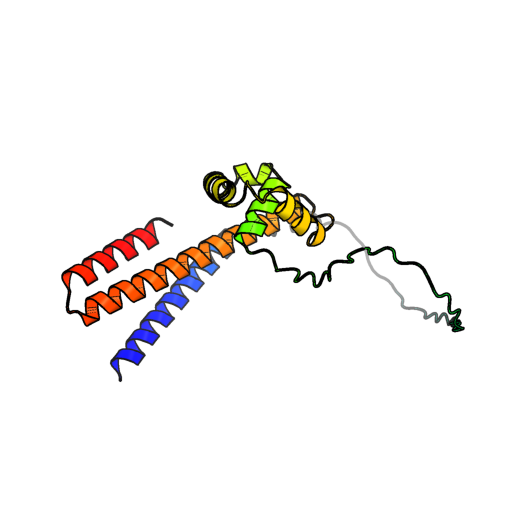 2.685 17.673 1.00 89.44 192 PHE A CA 1
ATOM 1507 C C . PHE A 1 192 ? -1.930 3.705 17.872 1.00 89.44 192 PHE A C 1
ATOM 1509 O O . PHE A 1 192 ? -1.204 4.017 16.930 1.00 89.44 192 PHE A O 1
ATOM 1516 N N . GLN A 1 193 ? -1.715 4.187 19.101 1.00 86.75 193 GLN A N 1
ATOM 1517 C CA . GLN A 1 193 ? -0.598 5.086 19.414 1.00 86.75 193 GLN A CA 1
ATOM 1518 C C . GLN A 1 193 ? 0.769 4.427 19.231 1.00 86.75 193 GLN A C 1
ATOM 1520 O O . GLN A 1 193 ? 1.695 5.083 18.757 1.00 86.75 193 GLN A O 1
ATOM 1525 N N . ASN A 1 194 ? 0.911 3.156 19.603 1.00 88.25 194 ASN A N 1
ATOM 1526 C CA . ASN A 1 194 ? 2.153 2.419 19.382 1.00 88.25 194 ASN A CA 1
ATOM 1527 C C . ASN A 1 194 ? 2.415 2.223 17.885 1.00 88.25 194 ASN A C 1
ATOM 1529 O O . ASN A 1 194 ? 3.548 2.378 17.438 1.00 88.25 194 ASN A O 1
ATOM 1533 N N . LEU A 1 195 ? 1.363 1.970 17.104 1.00 82.56 195 LEU A N 1
ATOM 1534 C CA . LEU A 1 195 ? 1.452 1.824 15.654 1.00 82.56 195 LEU A CA 1
ATOM 1535 C C . LEU A 1 195 ? 1.905 3.122 14.969 1.00 82.56 195 LEU A C 1
ATOM 1537 O O . LEU A 1 195 ? 2.738 3.069 14.074 1.00 82.56 195 LEU A O 1
ATOM 1541 N N . LEU A 1 196 ? 1.427 4.284 15.425 1.00 77.81 196 LEU A N 1
ATOM 1542 C CA . LEU A 1 196 ? 1.860 5.589 14.904 1.00 77.81 196 LEU A CA 1
ATOM 1543 C C . LEU A 1 196 ? 3.321 5.943 15.226 1.00 77.81 196 LEU A C 1
ATOM 1545 O O . LEU A 1 196 ? 3.864 6.839 14.593 1.00 77.81 196 LEU A O 1
ATOM 1549 N N . LYS A 1 197 ? 3.934 5.296 16.223 1.00 76.25 197 LYS A N 1
ATOM 1550 C CA . LYS A 1 197 ? 5.337 5.525 16.617 1.00 76.25 197 LYS A CA 1
ATOM 1551 C C . LYS A 1 197 ? 6.320 4.565 15.945 1.00 76.25 197 LYS A C 1
ATOM 1553 O O . LYS A 1 197 ? 7.523 4.783 16.044 1.00 76.25 197 LYS A O 1
ATOM 1558 N N . ALA A 1 198 ? 5.818 3.473 15.372 1.00 63.16 198 ALA A N 1
ATOM 1559 C CA . ALA A 1 198 ? 6.628 2.407 14.790 1.00 63.16 198 ALA A CA 1
ATOM 1560 C C . ALA A 1 198 ? 6.863 2.568 13.275 1.00 63.16 198 ALA A C 1
ATOM 1562 O O . ALA A 1 198 ? 7.729 1.878 12.741 1.00 63.16 198 ALA A O 1
ATOM 1563 N N . ASP A 1 199 ? 6.098 3.439 12.609 1.00 51.97 199 ASP A N 1
ATOM 1564 C CA . ASP A 1 199 ? 6.289 3.859 11.208 1.00 51.97 199 ASP A CA 1
ATOM 1565 C C . ASP A 1 199 ? 7.084 5.176 11.133 1.00 51.97 199 ASP A C 1
ATOM 1567 O O . ASP A 1 199 ? 7.832 5.348 10.142 1.00 51.97 199 ASP A O 1
#

pLDDT: mean 70.3, std 23.0, range [30.89, 96.31]